Protein AF-A0A428R2K9-F1 (afdb_monomer)

Foldseek 3Di:
DDDDDDDDDDDDPDVCVVCVVVVVVVVVVVVVVVVVVVVVVVVVCCQPPPPDPVSVVVVVVLCVLCVCPPVCNLVCLLVVLLCCLQPPDDDDPDDPVLVPDDDDDDDDAGPVQQDPVRDGPPVCVVSVVSSRCSNSCSNPCNVVVVCVVVCVPNVSDADPPPRDDPPDDDDDDDDDDDDDDDWDDDVPDTDDVQVVCVVVVNAADDVCGDPRDPPCVLPVPVDDLPPPPPDDDHNSVVSVVVVVVVVVVVVVVVVVVCVVVCPVPPPDDPDDDDPD

Solvent-accessible surface area (backbone atoms only — not comparable to full-atom values): 17702 Å² total; per-residue (Å²): 141,83,87,83,86,80,82,82,86,79,78,77,80,58,66,65,71,71,43,47,64,58,53,52,51,51,51,52,51,50,53,53,49,55,55,55,57,52,55,51,53,55,50,50,45,52,71,74,67,55,94,47,70,66,61,52,51,52,51,49,50,54,45,63,63,34,40,73,75,38,90,61,32,57,58,48,54,32,49,46,37,37,49,38,41,66,76,68,49,79,84,76,90,77,56,82,72,54,78,80,51,85,81,88,78,89,82,83,85,37,73,88,38,43,40,97,85,75,41,76,32,77,75,53,52,54,59,57,48,51,37,47,46,35,36,47,50,33,63,72,44,37,68,60,54,53,32,61,76,39,24,89,82,57,60,67,71,74,36,94,87,69,83,46,81,79,85,73,86,82,88,83,89,88,92,79,89,76,94,76,90,84,80,51,65,60,87,94,43,77,47,63,66,50,62,56,37,39,77,64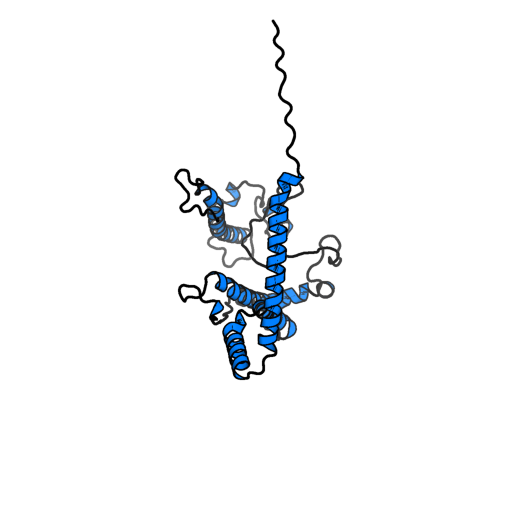,66,75,43,52,86,44,92,62,54,82,74,64,55,61,71,71,65,77,63,50,77,82,64,86,70,87,85,52,88,86,58,77,94,42,42,67,53,52,49,54,51,48,55,58,49,45,65,54,50,51,57,56,50,54,56,64,53,47,61,75,74,57,77,84,42,89,87,57,68,98,71,82,81,84,83,127

Mean predicted aligned error: 19.77 Å

Secondary structure (DSSP, 8-state):
----PPPP--PPPPHHHHHHHHHHHHHHHHHHHHHHHHHHHHHHHHHHHS--HHHHHHHHHHHHHTGGGSTTHHHHHHHHHHHIIIIIS------GGGGGSPPP------GGGB-TTSSB-HHHHHHHHHHHHHHHHHHHHHHHHHHHHTHHHH--S--TTTSS---S---------------EEETTEEEPHHHHHHHTT-S---TT-SSSS-HHHHS-TTS--TT-TTS-S-HHHHHHHHHHHHHHHHHHHHHHHGGGG--S-TT--S------

Sequence (276 aa):
MSSSNMAPNTTRPDVFVMLLPVMVLLTISVAASTAWISDWKEFLWDLFMSPGILKRIMIAMFVLVNWKNMPFAWTFRVFYHISHNIYIRRRPRLGPRALFRPIISTTYTSVFEIDYNLHKSNSTFFTDIDVSRAHLVTYLLRPAMMNLVHNTSSHFILDPKTDSDPVDGWEKKVQATAISKYVFKLGRLTVHPARILDNSGLLPERPGGWTEGGEEQLDDVSIDLSDTVDREWDWRRVEVQRRKGMKIAARFHAVDEAKGLFDGGEDGVLACSELN

Radius of gyration: 31.02 Å; Cα contacts (8 Å, |Δi|>4): 115; chains: 1; bounding box: 57×102×82 Å

pLDDT: mean 70.21, std 14.69, range [33.22, 92.44]

Structure (mmCIF, N/CA/C/O backbone):
data_AF-A0A428R2K9-F1
#
_entry.id   AF-A0A428R2K9-F1
#
loop_
_atom_site.group_PDB
_atom_site.id
_atom_site.type_symbol
_atom_site.label_atom_id
_atom_site.label_alt_id
_atom_site.label_comp_id
_atom_site.label_asym_id
_atom_site.label_entity_id
_atom_site.label_seq_id
_atom_site.pdbx_PDB_ins_code
_atom_site.Cartn_x
_atom_site.Cartn_y
_atom_site.Cartn_z
_atom_site.occupancy
_atom_site.B_iso_or_equiv
_atom_site.auth_seq_id
_atom_site.auth_comp_id
_atom_site.auth_asym_id
_atom_site.auth_atom_id
_atom_site.pdbx_PDB_model_num
ATOM 1 N N . MET A 1 1 ? -1.653 80.177 -8.924 1.00 44.25 1 MET A N 1
ATOM 2 C CA . MET A 1 1 ? -0.834 78.993 -9.279 1.00 44.25 1 MET A CA 1
ATOM 3 C C . MET A 1 1 ? 0.332 79.001 -8.299 1.00 44.25 1 MET A C 1
ATOM 5 O O . MET A 1 1 ? 1.053 79.978 -8.304 1.00 44.25 1 MET A O 1
ATOM 9 N N . SER A 1 2 ? 0.481 78.114 -7.320 1.00 42.16 2 SER A N 1
ATOM 10 C CA . SER A 1 2 ? 0.312 76.661 -7.301 1.00 42.16 2 SER A CA 1
ATOM 11 C C . SER A 1 2 ? -0.124 76.210 -5.896 1.00 42.16 2 SER A C 1
ATOM 13 O O . SER A 1 2 ? 0.401 76.712 -4.905 1.00 42.16 2 SER A O 1
ATOM 15 N N . SER A 1 3 ? -1.096 75.303 -5.815 1.00 42.12 3 SER A N 1
ATOM 16 C CA . SER A 1 3 ? -1.649 74.752 -4.572 1.00 42.12 3 SER A CA 1
ATOM 17 C C . SER A 1 3 ? -0.868 73.489 -4.190 1.00 42.12 3 SER A C 1
ATOM 19 O O . SER A 1 3 ? -0.882 72.521 -4.947 1.00 42.12 3 SER A O 1
ATOM 21 N N . SER A 1 4 ? -0.185 73.467 -3.043 1.00 47.88 4 SER A N 1
ATOM 22 C CA . SER A 1 4 ? 0.507 72.272 -2.536 1.00 47.88 4 SER A CA 1
ATOM 23 C C . SER A 1 4 ? -0.420 71.457 -1.627 1.00 47.88 4 SER A C 1
ATOM 25 O O . SER A 1 4 ? -0.692 71.863 -0.498 1.00 47.88 4 SER A O 1
ATOM 27 N N . ASN A 1 5 ? -0.897 70.309 -2.113 1.00 47.66 5 ASN A N 1
ATOM 28 C CA . ASN A 1 5 ? -1.631 69.323 -1.317 1.00 47.66 5 ASN A CA 1
ATOM 29 C C . ASN A 1 5 ? -0.657 68.547 -0.415 1.00 47.66 5 ASN A C 1
ATOM 31 O O . ASN A 1 5 ? 0.263 67.900 -0.911 1.00 47.66 5 ASN A O 1
ATOM 35 N N . MET A 1 6 ? -0.874 68.593 0.899 1.00 53.53 6 MET A N 1
ATOM 36 C CA . MET A 1 6 ? -0.138 67.807 1.893 1.00 53.53 6 MET A CA 1
ATOM 37 C C . MET A 1 6 ? -0.967 66.559 2.235 1.00 53.53 6 MET A C 1
ATOM 39 O O . MET A 1 6 ? -2.126 66.678 2.627 1.00 53.53 6 MET A O 1
ATOM 43 N N . ALA A 1 7 ? -0.408 65.364 2.031 1.00 53.38 7 ALA A N 1
ATOM 44 C CA . ALA A 1 7 ? -1.083 64.096 2.318 1.00 53.38 7 ALA A CA 1
ATOM 45 C C . ALA A 1 7 ? -1.107 63.795 3.836 1.00 53.38 7 ALA A C 1
ATOM 47 O O . ALA A 1 7 ? -0.148 64.139 4.532 1.00 53.38 7 ALA A O 1
ATOM 48 N N . PRO A 1 8 ? -2.163 63.148 4.369 1.00 54.53 8 PRO A N 1
ATOM 49 C CA . PRO A 1 8 ? -2.265 62.836 5.792 1.00 54.53 8 PRO A CA 1
ATOM 50 C C . PRO A 1 8 ? -1.349 61.667 6.192 1.00 54.53 8 PRO A C 1
ATOM 52 O O . PRO A 1 8 ? -1.289 60.639 5.520 1.00 54.53 8 PRO A O 1
ATOM 55 N N . ASN A 1 9 ? -0.654 61.825 7.320 1.00 52.50 9 ASN A N 1
ATOM 56 C CA . ASN A 1 9 ? 0.220 60.813 7.916 1.00 52.50 9 ASN A CA 1
ATOM 57 C C . ASN A 1 9 ? -0.623 59.658 8.491 1.00 52.50 9 ASN A C 1
ATOM 59 O O . ASN A 1 9 ? -1.285 59.820 9.515 1.00 52.50 9 ASN A O 1
ATOM 63 N N . THR A 1 10 ? -0.599 58.488 7.854 1.00 52.62 10 THR A N 1
ATOM 64 C CA . THR A 1 10 ? -1.236 57.267 8.371 1.00 52.62 10 THR A CA 1
ATOM 65 C C . THR A 1 10 ? -0.318 56.594 9.395 1.00 52.62 10 THR A C 1
ATOM 67 O O . THR A 1 10 ? 0.704 56.007 9.028 1.00 52.62 10 THR A O 1
ATOM 70 N N . THR A 1 11 ? -0.658 56.664 10.682 1.00 63.22 11 THR A N 1
ATOM 71 C CA . THR A 1 11 ? -0.014 55.867 11.735 1.00 63.22 11 THR A CA 1
ATOM 72 C C . THR A 1 11 ? -0.350 54.386 11.534 1.00 63.22 11 THR A C 1
ATOM 74 O O . THR A 1 11 ? -1.515 54.011 11.414 1.00 63.22 11 THR A O 1
ATOM 77 N N . ARG A 1 12 ? 0.675 53.528 11.443 1.00 54.53 12 ARG A N 1
ATOM 78 C CA . ARG A 1 12 ? 0.491 52.073 11.308 1.00 54.53 12 ARG A CA 1
ATOM 79 C C . ARG A 1 12 ? -0.206 51.527 12.567 1.00 54.53 12 ARG A C 1
ATOM 81 O O . ARG A 1 12 ? 0.193 51.931 13.660 1.00 54.53 12 ARG A O 1
ATOM 88 N N . PRO A 1 13 ? -1.207 50.636 12.447 1.00 58.78 13 PRO A N 1
ATOM 89 C CA . PRO A 1 13 ? -1.851 50.035 13.610 1.00 58.78 13 PRO A CA 1
ATOM 90 C C . PRO A 1 13 ? -0.832 49.223 14.421 1.00 58.78 13 PRO A C 1
ATOM 92 O O 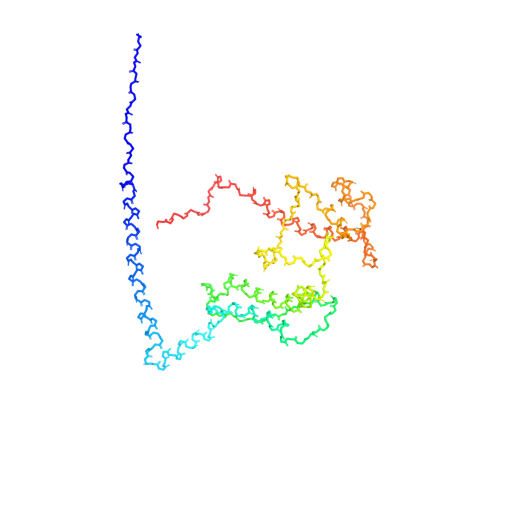. PRO A 1 13 ? 0.010 48.527 13.850 1.00 58.78 13 PRO A O 1
ATOM 95 N N . ASP A 1 14 ? -0.893 49.351 15.747 1.00 69.50 14 ASP A N 1
ATOM 96 C CA . ASP A 1 14 ? 0.005 48.672 16.680 1.00 69.50 14 ASP A CA 1
ATOM 97 C C . ASP A 1 14 ? -0.145 47.150 16.536 1.00 69.50 14 ASP A C 1
ATOM 99 O O . ASP A 1 14 ? -1.231 46.588 16.711 1.00 69.50 14 ASP A O 1
ATOM 103 N N . VAL A 1 15 ? 0.960 46.486 16.197 1.00 66.50 15 VAL A N 1
ATOM 104 C CA . VAL A 1 15 ? 1.036 45.038 15.965 1.00 66.50 15 VAL A CA 1
ATOM 105 C C . VAL A 1 15 ? 0.503 44.263 17.177 1.00 66.50 15 VAL A C 1
ATOM 107 O O . VAL A 1 15 ? -0.110 43.211 17.004 1.00 66.50 15 VAL A O 1
ATOM 110 N N . PHE A 1 16 ? 0.641 44.804 18.393 1.00 64.19 16 PHE A N 1
ATOM 111 C CA . PHE A 1 16 ? 0.085 44.195 19.604 1.00 64.19 16 PHE A CA 1
ATOM 112 C C . PHE A 1 16 ? -1.445 44.154 19.616 1.00 64.19 16 PHE A C 1
ATOM 114 O O . PHE A 1 16 ? -2.023 43.139 20.005 1.00 64.19 16 PHE A O 1
ATOM 121 N N . VAL A 1 17 ? -2.112 45.215 19.155 1.00 68.69 17 VAL A N 1
ATOM 122 C CA . VAL A 1 17 ? -3.583 45.275 19.094 1.00 68.69 17 VAL A CA 1
ATOM 123 C C . VAL A 1 17 ? -4.112 44.303 18.041 1.00 68.69 17 VAL A C 1
ATOM 125 O O . VAL A 1 17 ? -5.151 43.677 18.238 1.00 68.69 17 VAL A O 1
ATOM 128 N N . MET A 1 18 ? -3.360 44.113 16.955 1.00 62.44 18 MET A N 1
ATOM 129 C CA . MET A 1 18 ? -3.709 43.173 15.891 1.00 62.44 18 MET A CA 1
ATOM 130 C C . MET A 1 18 ? -3.520 41.702 16.309 1.00 62.44 18 MET A C 1
ATOM 132 O O . MET A 1 18 ? -4.272 40.837 15.866 1.00 62.44 18 MET A O 1
ATOM 136 N N . LEU A 1 19 ? -2.548 41.411 17.183 1.00 67.94 19 LEU A N 1
ATOM 137 C CA . LEU A 1 19 ? -2.248 40.055 17.667 1.00 67.94 19 LEU A CA 1
ATOM 138 C C . LEU A 1 19 ? -3.056 39.637 18.907 1.00 67.94 19 LEU A C 1
ATOM 140 O O . LEU A 1 19 ? -3.148 38.443 19.197 1.00 67.94 19 LEU A O 1
ATOM 144 N N . LEU A 1 20 ? -3.666 40.583 19.626 1.00 72.88 20 LEU A N 1
ATOM 145 C CA . LEU A 1 20 ? -4.422 40.315 20.854 1.00 72.88 20 LEU A CA 1
ATOM 146 C C . LEU A 1 20 ? -5.540 39.258 20.686 1.00 72.88 20 LEU A C 1
ATOM 148 O O . LEU A 1 20 ? -5.598 38.348 21.515 1.00 72.88 20 LEU A O 1
ATOM 152 N N . PRO A 1 21 ? -6.379 39.276 19.627 1.00 71.62 21 PRO A N 1
ATOM 153 C CA . PRO A 1 21 ? -7.426 38.265 19.443 1.00 71.62 21 PRO A CA 1
ATOM 154 C C . PRO A 1 21 ? -6.852 36.863 19.205 1.00 71.62 21 PRO A C 1
ATOM 156 O O . PRO A 1 21 ? -7.379 35.873 19.708 1.00 71.62 21 PRO A O 1
ATOM 159 N N . VAL A 1 22 ? -5.730 36.779 18.481 1.00 73.81 22 VAL A N 1
ATOM 160 C CA . VAL A 1 22 ? -5.040 35.517 18.175 1.00 73.81 22 VAL A CA 1
ATOM 161 C C . VAL A 1 22 ? -4.453 34.907 19.446 1.00 73.81 22 VAL A C 1
ATOM 163 O O . VAL A 1 22 ? -4.602 33.712 19.685 1.00 73.81 22 VAL A O 1
ATOM 166 N N . MET A 1 23 ? -3.843 35.733 20.298 1.00 77.50 23 MET A N 1
ATOM 167 C CA . MET A 1 23 ? -3.284 35.296 21.580 1.00 77.50 23 MET A CA 1
ATOM 168 C C . MET A 1 23 ? -4.371 34.827 22.557 1.00 77.50 23 MET A C 1
ATOM 170 O O . MET A 1 23 ? -4.169 33.840 23.264 1.00 77.50 23 MET A O 1
ATOM 174 N N . VAL A 1 24 ? -5.535 35.485 22.575 1.00 80.75 24 VAL A N 1
ATOM 175 C CA . VAL A 1 24 ? -6.693 35.069 23.390 1.00 80.75 24 VAL A CA 1
ATOM 176 C C . VAL A 1 24 ? -7.261 33.729 22.909 1.00 80.75 24 VAL A C 1
ATOM 178 O O . VAL A 1 24 ? -7.539 32.849 23.719 1.00 80.75 24 VAL A O 1
ATOM 181 N N . LEU A 1 25 ? -7.371 33.515 21.596 1.00 72.00 25 LEU A N 1
ATOM 182 C CA . LEU A 1 25 ? -7.826 32.232 21.046 1.00 72.00 25 LEU A CA 1
ATOM 183 C C . LEU A 1 25 ? -6.840 31.088 21.326 1.00 72.00 25 LEU A C 1
ATOM 185 O O . LEU A 1 25 ? -7.258 29.967 21.630 1.00 72.00 25 LEU A O 1
ATOM 189 N N . LEU A 1 26 ? -5.535 31.368 21.277 1.00 73.38 26 LEU A N 1
ATOM 190 C CA . LEU A 1 26 ? -4.483 30.401 21.597 1.00 73.38 26 LEU A CA 1
ATOM 191 C C . LEU A 1 26 ? -4.514 29.985 23.071 1.00 73.38 26 LEU A C 1
ATOM 193 O O . LEU A 1 26 ? -4.421 28.796 23.368 1.00 73.38 26 LEU A O 1
ATOM 197 N N . THR A 1 27 ? -4.693 30.930 23.997 1.00 75.31 27 THR A N 1
ATOM 198 C CA . THR A 1 27 ? -4.761 30.614 25.432 1.00 75.31 27 THR A CA 1
ATOM 199 C C . THR A 1 27 ? -6.018 29.828 25.790 1.00 75.31 27 THR A C 1
ATOM 201 O O . THR A 1 27 ? -5.917 28.845 26.525 1.00 75.31 27 THR A O 1
ATOM 204 N N . ILE A 1 28 ? -7.175 30.177 25.215 1.00 78.56 28 ILE A N 1
ATOM 205 C CA . ILE A 1 28 ? -8.422 29.414 25.387 1.00 78.56 28 ILE A CA 1
ATOM 206 C C . ILE A 1 28 ? -8.265 27.990 24.834 1.00 78.56 28 ILE A C 1
ATOM 208 O O . ILE A 1 28 ? -8.627 27.027 25.509 1.00 78.56 28 ILE A O 1
ATOM 212 N N . SER A 1 29 ? -7.664 27.836 23.649 1.00 64.69 29 SER A N 1
ATOM 213 C CA . SER A 1 29 ? -7.442 26.521 23.026 1.00 64.69 29 SER A CA 1
ATOM 214 C C . SER A 1 29 ? -6.493 25.640 23.840 1.00 64.69 29 SER A C 1
ATOM 216 O O . SER A 1 29 ? -6.745 24.445 24.008 1.00 64.69 29 SER A O 1
ATOM 218 N N . VAL A 1 30 ? -5.417 26.213 24.388 1.00 74.81 30 VAL A N 1
ATOM 219 C CA . VAL A 1 30 ? -4.475 25.488 25.254 1.00 74.81 30 VAL A CA 1
ATOM 220 C C . VAL A 1 30 ? -5.148 25.083 26.566 1.00 74.81 30 VAL A C 1
ATOM 222 O O . VAL A 1 30 ? -5.044 23.922 26.959 1.00 74.81 30 VAL A O 1
ATOM 225 N N . ALA A 1 31 ? -5.899 25.983 27.207 1.00 71.56 31 ALA A N 1
ATOM 226 C CA . ALA A 1 31 ? -6.622 25.680 28.441 1.00 71.56 31 ALA A CA 1
ATOM 227 C C . ALA A 1 31 ? -7.667 24.565 28.239 1.00 71.56 31 ALA A C 1
ATOM 229 O O . ALA A 1 31 ? -7.679 23.587 28.991 1.00 71.56 31 ALA A O 1
ATOM 230 N N . ALA A 1 32 ? -8.471 24.649 27.172 1.00 67.69 32 ALA A N 1
ATOM 231 C CA . ALA A 1 32 ? -9.446 23.620 26.808 1.00 67.69 32 ALA A CA 1
ATOM 232 C C . ALA A 1 32 ? -8.778 22.264 26.520 1.00 67.69 32 ALA A C 1
ATOM 234 O O . ALA A 1 32 ? -9.253 21.224 26.975 1.00 67.69 32 ALA A O 1
ATOM 235 N N . SER A 1 33 ? -7.626 22.274 25.841 1.00 63.62 33 SER A N 1
ATOM 236 C CA . SER A 1 33 ? -6.854 21.058 25.560 1.00 63.62 33 SER A CA 1
ATOM 237 C C . SER A 1 33 ? -6.300 20.419 26.837 1.00 63.62 33 SER A C 1
ATOM 239 O O . SER A 1 33 ? -6.327 19.199 26.977 1.00 63.62 33 SER A O 1
ATOM 241 N N . THR A 1 34 ? -5.823 21.216 27.798 1.00 67.88 34 THR A N 1
ATOM 242 C CA . THR A 1 34 ? -5.301 20.685 29.069 1.00 67.88 34 THR A CA 1
ATOM 243 C C . THR A 1 34 ? -6.384 20.072 29.956 1.00 67.88 34 THR A C 1
ATOM 245 O O . THR A 1 34 ? -6.126 19.043 30.580 1.00 67.88 34 THR A O 1
ATOM 248 N N . ALA A 1 35 ? -7.595 20.640 29.960 1.00 61.72 35 ALA A N 1
ATOM 249 C CA . ALA A 1 35 ? -8.744 20.060 30.652 1.00 61.72 35 ALA A CA 1
ATOM 250 C C . ALA A 1 35 ? -9.162 18.724 30.008 1.00 61.72 35 ALA A C 1
ATOM 252 O O . ALA A 1 35 ? -9.262 17.709 30.692 1.00 61.72 35 ALA A O 1
ATOM 253 N N . TRP A 1 36 ? -9.258 18.688 28.675 1.00 63.00 36 TRP A N 1
ATOM 254 C CA . TRP A 1 36 ? -9.604 17.484 27.911 1.00 63.00 36 TRP A CA 1
ATOM 255 C C . TRP A 1 36 ? -8.604 16.326 28.102 1.00 63.00 36 TRP A C 1
ATOM 257 O O . TRP A 1 36 ? -8.985 15.159 28.188 1.00 63.00 36 TRP A O 1
ATOM 267 N N . ILE A 1 37 ? -7.305 16.633 28.199 1.00 61.47 37 ILE A N 1
ATOM 268 C CA . ILE A 1 37 ? -6.245 15.631 28.409 1.00 61.47 37 ILE A CA 1
ATOM 269 C C . ILE A 1 37 ? -6.304 15.010 29.818 1.00 61.47 37 ILE A C 1
ATOM 271 O O . ILE A 1 37 ? -5.875 13.866 29.991 1.00 61.47 37 ILE A O 1
ATOM 275 N N . SER A 1 38 ? -6.814 15.733 30.820 1.00 63.09 38 SER A N 1
ATOM 276 C CA . SER A 1 38 ? -6.969 15.217 32.187 1.00 63.09 38 SER A CA 1
ATOM 277 C C . SER A 1 38 ? -8.061 14.148 32.255 1.00 63.09 38 SER A C 1
ATOM 279 O O . SER A 1 38 ? -7.813 13.046 32.748 1.00 63.09 38 SER A O 1
ATOM 281 N N . ASP A 1 39 ? -9.216 14.422 31.647 1.00 68.88 39 ASP A N 1
ATOM 282 C CA . ASP A 1 39 ? -10.372 13.516 31.645 1.00 68.88 39 ASP A CA 1
ATOM 283 C C . ASP A 1 39 ? -10.077 12.194 30.925 1.00 68.88 39 ASP A C 1
ATOM 285 O O . ASP A 1 39 ? -10.535 11.122 31.323 1.00 68.88 39 ASP A O 1
ATOM 289 N N . TRP A 1 40 ? -9.240 12.232 29.886 1.00 68.50 40 TRP A N 1
ATOM 290 C CA . TRP A 1 40 ? -8.858 11.029 29.147 1.00 68.50 40 TRP A CA 1
ATOM 291 C C . TRP A 1 40 ? -7.980 10.083 29.968 1.00 68.50 40 TRP A C 1
ATOM 293 O O . TRP A 1 40 ? -8.046 8.871 29.773 1.00 68.50 40 TRP A O 1
ATOM 303 N N . LYS A 1 41 ? -7.170 10.596 30.900 1.00 71.56 41 LYS A N 1
ATOM 304 C CA . LYS A 1 41 ? -6.320 9.752 31.755 1.00 71.56 41 LYS A CA 1
ATOM 305 C C . LYS A 1 41 ? -7.143 8.991 32.784 1.00 71.56 41 LYS A C 1
ATOM 307 O O . LYS A 1 41 ? -6.921 7.793 32.946 1.00 71.56 41 LYS A O 1
ATOM 312 N N . GLU A 1 42 ? -8.096 9.659 33.430 1.00 72.12 42 GLU A N 1
ATOM 313 C CA . GLU A 1 42 ? -9.006 9.017 34.384 1.00 72.12 42 GLU A CA 1
ATOM 314 C C . GLU A 1 42 ? -9.927 8.019 33.680 1.00 72.12 42 GLU A C 1
ATOM 316 O O . GLU A 1 42 ? -10.044 6.876 34.119 1.00 72.12 42 GLU A O 1
ATOM 321 N N . PHE A 1 43 ? -10.463 8.377 32.508 1.00 66.50 43 PHE A N 1
ATOM 322 C CA . PHE A 1 43 ? -11.242 7.458 31.680 1.00 66.50 43 PHE A CA 1
ATOM 323 C C . PHE A 1 43 ? -10.449 6.206 31.277 1.00 66.50 43 PHE A C 1
ATOM 325 O O . PHE A 1 43 ? -10.967 5.093 31.372 1.00 66.50 43 PHE A O 1
ATOM 332 N N . LEU A 1 44 ? -9.190 6.353 30.844 1.00 69.19 44 LEU A N 1
ATOM 333 C CA . LEU A 1 44 ? -8.331 5.214 30.503 1.00 69.19 44 LEU A CA 1
ATOM 334 C C . LEU A 1 44 ? -7.997 4.372 31.741 1.00 69.19 44 LEU A C 1
ATOM 336 O O . LEU A 1 44 ? -8.035 3.142 31.666 1.00 69.19 44 LEU A O 1
ATOM 340 N N . TRP A 1 45 ? -7.717 5.006 32.882 1.00 72.31 45 TRP A N 1
ATOM 341 C CA . TRP A 1 45 ? -7.476 4.300 34.139 1.00 72.31 45 TRP A CA 1
ATOM 342 C C . TRP A 1 45 ? -8.697 3.474 34.549 1.00 72.31 45 TRP A C 1
ATOM 344 O O . TRP A 1 45 ? -8.572 2.280 34.809 1.00 72.31 45 TRP A O 1
ATOM 354 N N . ASP A 1 46 ? -9.898 4.039 34.469 1.00 73.12 46 ASP A N 1
ATOM 355 C CA . ASP A 1 46 ? -11.133 3.312 34.743 1.00 73.12 46 ASP A CA 1
ATOM 356 C C . ASP A 1 46 ? -11.444 2.251 33.689 1.00 73.12 46 ASP A C 1
ATOM 358 O O . ASP A 1 46 ? -11.997 1.196 34.012 1.00 73.12 46 ASP A O 1
ATOM 362 N N . LEU A 1 47 ? -11.110 2.477 32.418 1.00 68.94 47 LEU A N 1
ATOM 363 C CA . LEU A 1 47 ? -11.306 1.502 31.347 1.00 68.94 47 LEU A CA 1
ATOM 364 C C . LEU A 1 47 ? -10.451 0.244 31.560 1.00 68.94 47 LEU A C 1
ATOM 366 O O . LEU A 1 47 ? -10.967 -0.863 31.389 1.00 68.94 47 LEU A O 1
ATOM 370 N N . PHE A 1 48 ? -9.188 0.404 31.971 1.00 68.19 48 PHE A N 1
ATOM 371 C CA . PHE A 1 48 ? -8.227 -0.697 32.108 1.00 68.19 48 PHE A CA 1
ATOM 372 C C . PHE A 1 48 ? -8.113 -1.277 33.533 1.00 68.19 48 PHE A C 1
ATOM 374 O O . PHE A 1 48 ? -7.899 -2.487 33.678 1.00 68.19 48 PHE A O 1
ATOM 381 N N . MET A 1 49 ? -8.283 -0.463 34.582 1.00 71.94 49 MET A N 1
ATOM 382 C CA . MET A 1 49 ? -8.010 -0.838 35.981 1.00 71.94 49 MET A CA 1
ATOM 383 C C . MET A 1 49 ? -9.257 -1.049 36.851 1.00 71.94 49 MET A C 1
ATOM 385 O O . MET A 1 49 ? -9.124 -1.603 37.941 1.00 71.94 49 MET A O 1
ATOM 389 N N . SER A 1 50 ? -10.474 -0.725 36.385 1.00 67.75 50 SER A N 1
ATOM 390 C CA . SER A 1 50 ? -11.681 -1.011 37.180 1.00 67.75 50 SER A CA 1
ATOM 391 C C . SER A 1 50 ? -11.881 -2.521 37.427 1.00 67.75 50 SER A C 1
ATOM 393 O O . SER A 1 50 ? -11.738 -3.341 36.501 1.00 67.75 50 SER A O 1
ATOM 395 N N . PRO A 1 51 ? -12.281 -2.917 38.649 1.00 67.62 51 PRO A N 1
ATOM 396 C CA . PRO A 1 51 ? -12.660 -4.285 38.971 1.00 67.62 51 PRO A CA 1
ATOM 397 C C . PRO A 1 51 ? -14.069 -4.589 38.433 1.00 67.62 51 PRO A C 1
ATOM 399 O O . PRO A 1 51 ? -15.079 -4.272 39.049 1.00 67.62 51 PRO A O 1
ATOM 402 N N . GLY A 1 52 ? -14.144 -5.217 37.256 1.00 80.69 52 GLY A N 1
ATOM 403 C CA . GLY A 1 52 ? -15.409 -5.674 36.675 1.00 80.69 52 GLY A CA 1
ATOM 404 C C . GLY A 1 52 ? -15.206 -6.651 35.517 1.00 80.69 52 GLY A C 1
ATOM 405 O O . GLY A 1 52 ? -14.796 -6.254 34.426 1.00 80.69 52 GLY A O 1
ATOM 406 N N . ILE A 1 53 ? -15.519 -7.933 35.737 1.00 79.50 53 ILE A N 1
ATOM 407 C CA . ILE A 1 53 ? -15.397 -8.997 34.721 1.00 79.50 53 ILE A CA 1
ATOM 408 C C . ILE A 1 53 ? -16.275 -8.710 33.496 1.00 79.50 53 ILE A C 1
ATOM 410 O O . ILE A 1 53 ? -15.813 -8.854 32.367 1.00 79.50 53 ILE A O 1
ATOM 414 N N . LEU A 1 54 ? -17.503 -8.222 33.703 1.00 82.38 54 LEU A N 1
ATOM 415 C CA . LEU A 1 54 ? -18.445 -7.947 32.615 1.00 82.38 54 LEU A CA 1
ATOM 416 C C . LEU A 1 54 ? -17.932 -6.845 31.678 1.00 82.38 54 LEU A C 1
ATOM 418 O O . LEU A 1 54 ? -17.968 -7.004 30.463 1.00 82.38 54 LEU A O 1
ATOM 422 N N . LYS A 1 55 ? -17.379 -5.759 32.234 1.00 81.19 55 LYS A N 1
ATOM 423 C CA . LYS A 1 55 ? -16.781 -4.663 31.456 1.00 81.19 55 LYS A CA 1
ATOM 424 C C . LYS A 1 55 ? -15.627 -5.170 30.585 1.00 81.19 55 LYS A C 1
ATOM 426 O O . LYS A 1 55 ? -15.562 -4.841 29.406 1.00 81.19 55 LYS A O 1
ATOM 431 N N . ARG A 1 56 ? -14.759 -6.027 31.137 1.00 82.88 56 ARG A N 1
ATOM 432 C CA . ARG A 1 56 ? -13.644 -6.646 30.397 1.00 82.88 56 ARG A CA 1
ATOM 433 C C . ARG A 1 56 ? -14.137 -7.561 29.279 1.00 82.88 56 ARG A C 1
ATOM 435 O O . ARG A 1 56 ? -13.595 -7.490 28.183 1.00 82.88 56 ARG A O 1
ATOM 442 N N . ILE A 1 57 ? -15.176 -8.361 29.529 1.00 86.12 57 ILE A N 1
ATOM 443 C CA . ILE A 1 57 ? -15.806 -9.209 28.503 1.00 86.12 57 ILE A CA 1
ATOM 444 C C . ILE A 1 57 ? -16.389 -8.347 27.379 1.00 86.12 57 ILE A C 1
ATOM 446 O O . ILE A 1 57 ? -16.129 -8.624 26.213 1.00 86.12 57 ILE A O 1
ATOM 450 N N . MET A 1 58 ? -17.118 -7.279 27.708 1.00 84.81 58 MET A N 1
ATOM 451 C CA . MET A 1 58 ? -17.721 -6.385 26.712 1.00 84.81 58 MET A CA 1
ATOM 452 C C . MET A 1 58 ? -16.668 -5.660 25.868 1.00 84.81 58 MET A C 1
ATOM 454 O O . MET A 1 58 ? -16.787 -5.620 24.645 1.00 84.81 58 MET A O 1
ATOM 458 N N . ILE A 1 59 ? -15.609 -5.142 26.498 1.00 86.44 59 ILE A N 1
ATOM 459 C CA . ILE A 1 59 ? -14.484 -4.518 25.788 1.00 86.44 59 ILE A CA 1
ATOM 460 C C . ILE A 1 59 ? -13.781 -5.551 24.905 1.00 86.44 59 ILE A C 1
ATOM 462 O O . ILE A 1 59 ? -13.532 -5.278 23.736 1.00 86.44 59 ILE A O 1
ATOM 466 N N . ALA A 1 60 ? -13.498 -6.747 25.426 1.00 85.88 60 ALA A N 1
ATOM 467 C CA . ALA A 1 60 ? -12.865 -7.810 24.653 1.00 85.88 60 ALA A CA 1
ATOM 468 C C . ALA A 1 60 ? -13.722 -8.214 23.447 1.00 85.88 60 ALA A C 1
ATOM 470 O O . ALA A 1 60 ? -13.202 -8.323 22.342 1.00 85.88 60 ALA A O 1
ATOM 471 N N . MET A 1 61 ? -15.036 -8.367 23.620 1.00 87.69 61 MET A N 1
ATOM 472 C CA . MET A 1 61 ? -15.956 -8.679 22.527 1.00 87.69 61 MET A CA 1
ATOM 473 C C . MET A 1 61 ? -15.977 -7.567 21.475 1.00 87.69 61 MET A C 1
ATOM 475 O O . MET A 1 61 ? -15.840 -7.847 20.288 1.00 87.69 61 MET A O 1
ATOM 479 N N . PHE A 1 62 ? -16.080 -6.306 21.899 1.00 86.62 62 PHE A N 1
ATOM 480 C CA . PHE A 1 62 ? -16.018 -5.151 21.005 1.00 86.62 62 PHE A CA 1
ATOM 481 C C . PHE A 1 62 ? -14.704 -5.106 20.214 1.00 86.62 62 PHE A C 1
ATOM 483 O O . PHE A 1 62 ? -14.720 -4.862 19.004 1.00 86.62 62 PHE A O 1
ATOM 490 N N . VAL A 1 63 ? -13.583 -5.401 20.882 1.00 87.94 63 VAL A N 1
ATOM 491 C CA . VAL A 1 63 ? -12.257 -5.471 20.263 1.00 87.94 63 VAL A CA 1
ATOM 492 C C . VAL A 1 63 ? -12.162 -6.613 19.265 1.00 87.94 63 VAL A C 1
ATOM 494 O O . VAL A 1 63 ? -11.645 -6.407 18.175 1.00 87.94 63 VAL A O 1
ATOM 497 N N . LEU A 1 64 ? -12.674 -7.795 19.599 1.00 86.94 64 LEU A N 1
ATOM 498 C CA . LEU A 1 64 ? -12.631 -8.962 18.720 1.00 86.94 64 LEU A CA 1
ATOM 499 C C . LEU A 1 64 ? -13.510 -8.770 17.477 1.00 86.94 64 LEU A C 1
ATOM 501 O O . LEU A 1 64 ? -13.066 -9.064 16.370 1.00 86.94 64 LEU A O 1
ATOM 505 N N . VAL A 1 65 ? -14.716 -8.218 17.638 1.00 87.56 65 VAL A N 1
ATOM 506 C CA . VAL A 1 65 ? -15.642 -7.936 16.526 1.00 87.56 65 VAL A CA 1
ATOM 507 C C . VAL A 1 65 ? -15.083 -6.864 15.583 1.00 87.56 65 VAL A C 1
ATOM 509 O O . VAL A 1 65 ? -15.247 -6.963 14.368 1.00 87.56 65 VAL A O 1
ATOM 512 N N . ASN A 1 66 ? -14.393 -5.856 16.124 1.00 89.00 66 ASN A N 1
ATOM 513 C CA . ASN A 1 66 ? -13.823 -4.750 15.348 1.00 89.00 66 ASN A CA 1
ATOM 514 C C . ASN A 1 66 ? -12.304 -4.845 15.182 1.00 89.00 66 ASN A C 1
ATOM 516 O O . ASN A 1 66 ? -11.659 -3.848 14.854 1.00 89.00 66 ASN A O 1
ATOM 520 N N . TRP A 1 67 ? -11.720 -6.033 15.363 1.00 89.00 67 TRP A N 1
ATOM 521 C CA . TRP A 1 67 ? -10.267 -6.212 15.348 1.00 89.00 67 TRP A CA 1
ATOM 522 C C . TRP A 1 67 ? -9.638 -5.679 14.060 1.00 89.00 67 TRP A C 1
ATOM 524 O O . TRP A 1 67 ? -8.564 -5.089 14.090 1.00 89.00 67 TRP A O 1
ATOM 534 N N . LYS A 1 68 ? -10.340 -5.812 12.927 1.00 90.06 68 LYS A N 1
ATOM 535 C CA . LYS A 1 68 ? -9.917 -5.322 11.606 1.00 90.06 68 LYS A CA 1
ATOM 536 C C . LYS A 1 68 ? -9.588 -3.820 11.568 1.00 90.06 68 LYS A C 1
ATOM 538 O O . LYS A 1 68 ? -8.718 -3.421 10.784 1.00 90.06 68 LYS A O 1
ATOM 543 N N . ASN A 1 69 ? -10.247 -3.039 12.425 1.00 88.75 69 ASN A N 1
ATOM 544 C CA . ASN A 1 69 ? -10.190 -1.578 12.468 1.00 88.75 69 ASN A CA 1
ATOM 545 C C . ASN A 1 69 ? -9.456 -1.048 13.702 1.00 88.75 69 ASN A C 1
ATOM 547 O O . ASN A 1 69 ? -9.358 0.165 13.883 1.00 88.75 69 ASN A O 1
ATOM 551 N N . MET A 1 70 ? -8.921 -1.936 14.542 1.00 90.19 70 MET A N 1
ATOM 552 C CA . MET A 1 70 ? -8.099 -1.517 15.666 1.00 90.19 70 MET A CA 1
ATOM 553 C C . MET A 1 70 ? -6.813 -0.831 15.195 1.00 90.19 70 MET A C 1
ATOM 555 O O . MET A 1 70 ? -6.326 -1.114 14.092 1.00 90.19 70 MET A O 1
ATOM 559 N N . PRO A 1 71 ? -6.227 0.057 16.020 1.00 86.38 71 PRO A N 1
ATOM 560 C CA . PRO A 1 71 ? -4.931 0.648 15.722 1.00 86.38 71 PRO A CA 1
ATOM 561 C C . PRO A 1 71 ? -3.919 -0.429 15.322 1.00 86.38 71 PRO A C 1
ATOM 563 O O . PRO A 1 71 ? -3.842 -1.489 15.940 1.00 86.38 71 PRO A O 1
ATOM 566 N N . PHE A 1 72 ? -3.165 -0.166 14.255 1.00 88.56 72 PHE A N 1
ATOM 567 C CA . PHE A 1 72 ? -2.187 -1.085 13.659 1.00 88.56 72 PHE A CA 1
ATOM 568 C C . PHE A 1 72 ? -2.738 -2.381 13.044 1.00 88.56 72 PHE A C 1
ATOM 570 O O . PHE A 1 72 ? -1.960 -3.111 12.433 1.00 88.56 72 PHE A O 1
ATOM 577 N N . ALA A 1 73 ? -4.040 -2.674 13.106 1.00 88.94 73 ALA A N 1
ATOM 578 C CA . ALA A 1 73 ? -4.587 -3.900 12.523 1.00 88.94 73 ALA A CA 1
ATOM 579 C C . ALA A 1 73 ? -4.403 -3.959 11.000 1.00 88.94 73 ALA A C 1
ATOM 581 O O . ALA A 1 73 ? -4.027 -4.996 10.454 1.00 88.94 73 ALA A O 1
ATOM 582 N N . TRP A 1 74 ? -4.618 -2.842 10.298 1.00 92.06 74 TRP A N 1
ATOM 583 C CA . TRP A 1 74 ? -4.303 -2.727 8.869 1.00 92.06 74 TRP A CA 1
ATOM 584 C C . TRP A 1 74 ? -2.814 -2.980 8.600 1.00 92.06 74 TRP A C 1
ATOM 586 O O . TRP A 1 74 ? -2.471 -3.827 7.775 1.00 92.06 74 TRP A O 1
ATOM 596 N N . THR A 1 75 ? -1.941 -2.314 9.361 1.00 91.62 75 THR A N 1
ATOM 597 C CA . THR A 1 75 ? -0.484 -2.451 9.274 1.00 91.62 75 THR A CA 1
ATOM 598 C C . THR A 1 75 ? -0.081 -3.915 9.425 1.00 91.62 75 THR A C 1
ATOM 600 O O . THR A 1 75 ? 0.576 -4.477 8.552 1.00 91.62 75 THR A O 1
ATOM 603 N N . PHE A 1 76 ? -0.558 -4.575 10.482 1.00 92.31 76 PHE A N 1
ATOM 604 C CA . PHE A 1 76 ? -0.306 -5.988 10.726 1.00 92.31 76 PHE A CA 1
ATOM 605 C C . PHE A 1 76 ? -0.773 -6.863 9.562 1.00 92.31 76 PHE A C 1
ATOM 607 O O . PHE A 1 76 ? -0.004 -7.701 9.112 1.00 92.31 76 PHE A O 1
ATOM 614 N N . ARG A 1 77 ? -1.984 -6.660 9.024 1.00 91.88 77 ARG A N 1
ATOM 615 C CA . ARG A 1 77 ? -2.495 -7.448 7.886 1.00 91.88 77 ARG A CA 1
ATOM 616 C C . ARG A 1 77 ? -1.603 -7.329 6.648 1.00 91.88 77 ARG A C 1
ATOM 618 O O . ARG A 1 77 ? -1.288 -8.341 6.025 1.00 91.88 77 ARG A O 1
ATOM 625 N N . VAL A 1 78 ? -1.162 -6.117 6.312 1.00 89.19 78 VAL A N 1
ATOM 626 C CA . VAL A 1 78 ? -0.260 -5.872 5.175 1.00 89.19 78 VAL A CA 1
ATOM 627 C C . VAL A 1 78 ? 1.095 -6.549 5.403 1.00 89.19 78 VAL A C 1
ATOM 629 O O . VAL A 1 78 ? 1.530 -7.366 4.587 1.00 89.19 78 VAL A O 1
ATOM 632 N N . PHE A 1 79 ? 1.748 -6.264 6.532 1.00 88.75 79 PHE A N 1
ATOM 633 C CA . PHE A 1 79 ? 3.076 -6.803 6.833 1.00 88.75 79 PHE A CA 1
ATOM 634 C C . PHE A 1 79 ? 3.067 -8.308 7.090 1.00 88.75 79 PHE A C 1
ATOM 636 O O . PHE A 1 79 ? 4.046 -8.977 6.771 1.00 88.75 79 PHE A O 1
ATOM 643 N N . TYR A 1 80 ? 1.966 -8.863 7.595 1.00 88.94 80 TYR A N 1
ATOM 644 C CA . TYR A 1 80 ? 1.784 -10.300 7.745 1.00 88.94 80 TYR A CA 1
ATOM 645 C C . TYR A 1 80 ? 1.946 -11.005 6.400 1.00 88.94 80 TYR A C 1
ATOM 647 O O . TYR A 1 80 ? 2.774 -11.904 6.297 1.00 88.94 80 TYR A O 1
ATOM 655 N N . HIS A 1 81 ? 1.235 -10.577 5.350 1.00 87.25 81 HIS A N 1
ATOM 656 C CA . HIS A 1 81 ? 1.355 -11.213 4.035 1.00 87.25 81 HIS A CA 1
ATOM 657 C C . HIS A 1 81 ? 2.747 -11.037 3.426 1.00 87.25 81 HIS A C 1
ATOM 659 O O . HIS A 1 81 ? 3.280 -11.989 2.853 1.00 87.25 81 HIS A O 1
ATOM 665 N N . ILE A 1 82 ? 3.355 -9.858 3.592 1.00 82.81 82 ILE A N 1
ATOM 666 C CA . ILE A 1 82 ? 4.716 -9.583 3.119 1.00 82.81 82 ILE A CA 1
ATOM 667 C C . ILE A 1 82 ? 5.710 -10.534 3.795 1.00 82.81 82 ILE A C 1
ATOM 669 O O . ILE A 1 82 ? 6.380 -11.318 3.122 1.00 82.81 82 ILE A O 1
ATOM 673 N N . SER A 1 83 ? 5.764 -10.517 5.125 1.00 83.50 83 SER A N 1
ATOM 674 C CA . SER A 1 83 ? 6.701 -11.314 5.917 1.00 83.50 83 SER A CA 1
ATOM 675 C C . SER A 1 83 ? 6.435 -12.810 5.788 1.00 83.50 83 SER A C 1
ATOM 677 O O . SER A 1 83 ? 7.373 -13.593 5.660 1.00 83.50 83 SER A O 1
ATOM 679 N N . HIS A 1 84 ? 5.171 -13.232 5.761 1.00 84.44 84 HIS A N 1
ATOM 680 C CA . HIS A 1 84 ? 4.809 -14.633 5.580 1.00 84.44 84 HIS A CA 1
ATOM 681 C C . HIS A 1 84 ? 5.284 -15.155 4.223 1.00 84.44 84 HIS A C 1
ATOM 683 O O . HIS A 1 84 ? 5.945 -16.192 4.159 1.00 84.44 84 HIS A O 1
ATOM 689 N N . ASN A 1 85 ? 5.006 -14.426 3.137 1.00 83.12 85 ASN A N 1
ATOM 690 C CA . ASN A 1 85 ? 5.459 -14.827 1.810 1.00 83.12 85 ASN A CA 1
ATOM 691 C C . ASN A 1 85 ? 6.984 -14.805 1.706 1.00 83.12 85 ASN A C 1
ATOM 693 O O . ASN A 1 85 ? 7.554 -15.722 1.120 1.00 83.12 85 ASN A O 1
ATOM 6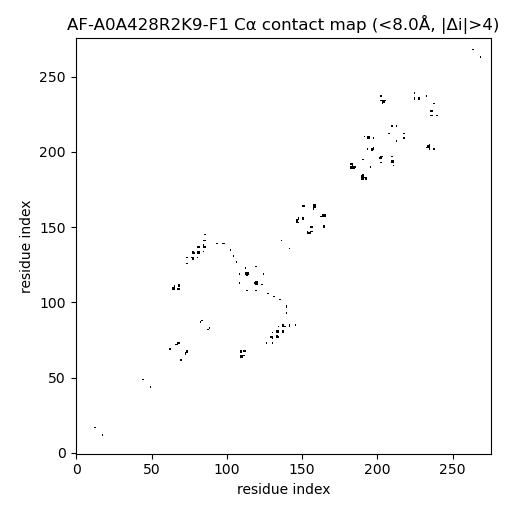97 N N . ILE A 1 86 ? 7.652 -13.809 2.289 1.00 77.31 86 ILE A N 1
ATOM 698 C CA . ILE A 1 86 ? 9.108 -13.678 2.226 1.00 77.31 86 ILE A CA 1
ATOM 699 C C . ILE A 1 86 ? 9.814 -14.741 3.074 1.00 77.31 86 ILE A C 1
ATOM 701 O O . ILE A 1 86 ? 10.640 -15.474 2.538 1.00 77.31 86 ILE A O 1
ATOM 705 N N . TYR A 1 87 ? 9.502 -14.865 4.361 1.00 78.62 87 TYR A N 1
ATOM 706 C CA . TYR A 1 87 ? 10.321 -15.638 5.301 1.00 78.62 87 TYR A CA 1
ATOM 707 C C . TYR A 1 87 ? 9.789 -17.045 5.574 1.00 78.62 87 TYR A C 1
ATOM 709 O O . TYR A 1 87 ? 10.574 -17.967 5.767 1.00 78.62 87 TYR A O 1
ATOM 717 N N . ILE A 1 88 ? 8.468 -17.227 5.580 1.00 78.75 88 ILE A N 1
ATOM 718 C CA . ILE A 1 88 ? 7.842 -18.467 6.067 1.00 78.75 88 ILE A CA 1
ATOM 719 C C . ILE A 1 88 ? 7.492 -19.400 4.905 1.00 78.75 88 ILE A C 1
ATOM 721 O O . ILE A 1 88 ? 7.696 -20.615 4.971 1.00 78.75 88 ILE A O 1
ATOM 725 N N . ARG A 1 89 ? 6.952 -18.848 3.816 1.00 74.62 89 ARG A N 1
ATOM 726 C CA . ARG A 1 89 ? 6.404 -19.645 2.722 1.00 74.62 89 ARG A CA 1
ATOM 727 C C . ARG A 1 89 ? 7.498 -20.356 1.921 1.00 74.62 89 ARG A C 1
ATOM 729 O O . ARG A 1 89 ? 8.413 -19.734 1.380 1.00 74.62 89 ARG A O 1
ATOM 736 N N . ARG A 1 90 ? 7.340 -21.672 1.735 1.00 64.50 90 ARG A N 1
ATOM 737 C CA . ARG A 1 90 ? 8.181 -22.477 0.831 1.00 64.50 90 ARG A CA 1
ATOM 738 C C . ARG A 1 90 ? 7.921 -22.091 -0.631 1.00 64.50 90 ARG A C 1
ATOM 740 O O . ARG A 1 90 ? 6.776 -21.887 -1.021 1.00 64.50 90 ARG A O 1
ATOM 747 N N . ARG A 1 91 ? 8.991 -21.967 -1.429 1.00 59.81 91 ARG A N 1
ATOM 748 C CA . ARG A 1 91 ? 8.985 -21.426 -2.804 1.00 59.81 91 ARG A CA 1
ATOM 749 C C . ARG A 1 91 ? 8.079 -22.249 -3.743 1.00 59.81 91 ARG A C 1
ATOM 751 O O . ARG A 1 91 ? 8.481 -23.352 -4.113 1.00 59.81 91 ARG A O 1
ATOM 758 N N . PRO A 1 92 ? 6.916 -21.744 -4.197 1.00 64.44 92 PRO A N 1
ATOM 759 C CA . PRO A 1 92 ? 6.219 -22.382 -5.305 1.00 64.44 92 PRO A CA 1
ATOM 760 C C . PRO A 1 92 ? 6.971 -22.078 -6.608 1.00 64.44 92 PRO A C 1
ATOM 762 O O . PRO A 1 92 ? 7.405 -20.946 -6.830 1.00 64.44 92 PRO A O 1
ATOM 765 N N . ARG A 1 93 ? 7.135 -23.078 -7.480 1.00 64.50 93 ARG A N 1
ATOM 766 C CA . ARG A 1 93 ? 7.635 -22.862 -8.845 1.00 64.50 93 ARG A CA 1
ATOM 767 C C . ARG A 1 93 ? 6.495 -22.289 -9.686 1.00 64.50 93 ARG A C 1
ATOM 769 O O . ARG A 1 93 ? 5.655 -23.030 -10.185 1.00 64.50 93 ARG A O 1
ATOM 776 N N . LEU A 1 94 ? 6.436 -20.964 -9.780 1.00 72.69 94 LEU A N 1
ATOM 777 C CA . LEU A 1 94 ? 5.450 -20.257 -10.594 1.00 72.69 94 LEU A CA 1
ATOM 778 C C . LEU A 1 94 ? 5.985 -20.126 -12.025 1.00 72.69 94 LEU A C 1
ATOM 780 O O . LEU A 1 94 ? 7.083 -19.617 -12.226 1.00 72.69 94 LEU A O 1
ATOM 784 N N . GLY A 1 95 ? 5.229 -20.611 -13.011 1.00 64.88 95 GLY A N 1
ATOM 785 C CA . GLY A 1 95 ? 5.538 -20.419 -14.434 1.00 64.88 95 GLY A CA 1
ATOM 786 C C . GLY A 1 95 ? 4.882 -19.154 -15.010 1.00 64.88 95 GLY A C 1
ATOM 787 O O . GLY A 1 95 ? 4.042 -18.551 -14.340 1.00 64.88 95 GLY A O 1
ATOM 788 N N . PRO A 1 96 ? 5.161 -18.787 -16.277 1.00 65.06 96 PRO A N 1
ATOM 789 C CA . PRO A 1 96 ? 4.628 -17.572 -16.915 1.00 65.06 96 PRO A CA 1
ATOM 790 C C . PRO A 1 96 ? 3.095 -17.441 -16.870 1.00 65.06 96 PRO A C 1
ATOM 792 O O . PRO A 1 96 ? 2.557 -16.343 -16.767 1.00 65.06 96 PRO A O 1
ATOM 795 N N . ARG A 1 97 ? 2.373 -18.572 -16.861 1.00 54.06 97 ARG A N 1
ATOM 796 C CA . ARG A 1 97 ? 0.904 -18.618 -16.739 1.00 54.06 97 ARG A CA 1
ATOM 797 C C . ARG A 1 97 ? 0.377 -18.029 -15.425 1.00 54.06 97 ARG A C 1
ATOM 799 O O . ARG A 1 97 ? -0.782 -17.631 -15.378 1.00 54.06 97 ARG A O 1
ATOM 806 N N . ALA A 1 98 ? 1.190 -17.984 -14.368 1.00 66.12 98 ALA A N 1
ATOM 807 C CA . ALA A 1 98 ? 0.792 -17.443 -13.069 1.00 66.12 98 ALA A CA 1
ATOM 808 C C . ALA A 1 98 ? 0.567 -15.922 -13.101 1.00 66.12 98 ALA A C 1
ATOM 810 O O . ALA A 1 98 ? -0.197 -15.424 -12.282 1.00 66.12 98 ALA A O 1
ATOM 811 N N . LEU A 1 99 ? 1.164 -15.202 -14.062 1.00 65.12 99 LEU A N 1
ATOM 812 C CA . LEU A 1 99 ? 1.020 -13.748 -14.197 1.00 65.12 99 LEU A CA 1
ATOM 813 C C . LEU A 1 99 ? -0.434 -13.314 -14.437 1.00 65.12 99 LEU A C 1
ATOM 815 O O . LEU A 1 99 ? -0.848 -12.252 -13.986 1.00 65.12 99 LEU A O 1
ATOM 819 N N . PHE A 1 100 ? -1.210 -14.152 -15.125 1.00 66.69 100 PHE A N 1
ATOM 820 C CA . PHE A 1 100 ? -2.601 -13.870 -15.490 1.00 66.69 100 PHE A CA 1
ATOM 821 C C . PHE A 1 100 ? -3.612 -14.622 -14.618 1.00 66.69 100 PHE A C 1
ATOM 823 O O . PHE A 1 100 ? -4.811 -14.600 -14.896 1.00 66.69 100 PHE A O 1
ATOM 830 N N . ARG A 1 101 ? -3.150 -15.329 -13.578 1.00 60.06 101 ARG A N 1
ATOM 831 C CA . ARG A 1 101 ? -4.033 -16.036 -12.647 1.00 60.06 101 ARG A CA 1
ATOM 832 C C . ARG A 1 101 ? -4.427 -15.100 -11.503 1.00 60.06 101 ARG A C 1
ATOM 834 O O . ARG A 1 101 ? -3.555 -14.439 -10.941 1.00 60.06 101 ARG A O 1
ATOM 841 N N . PRO A 1 102 ? -5.715 -15.050 -11.128 1.00 62.22 102 PRO A N 1
ATOM 842 C CA . PRO A 1 102 ? -6.148 -14.224 -10.015 1.00 62.22 102 PRO A CA 1
ATOM 843 C C . PRO A 1 102 ? -5.692 -14.833 -8.687 1.00 62.22 102 PRO A C 1
ATOM 845 O O . PRO A 1 102 ? -5.667 -16.055 -8.525 1.00 62.22 102 PRO A O 1
ATOM 848 N N . ILE A 1 103 ? -5.401 -13.969 -7.717 1.00 70.19 103 ILE A N 1
ATOM 849 C CA . ILE A 1 103 ? -5.401 -14.341 -6.304 1.00 70.19 103 ILE A CA 1
ATOM 850 C C . ILE A 1 103 ? -6.728 -13.874 -5.709 1.00 70.19 103 ILE A C 1
ATOM 852 O O . ILE A 1 103 ? -7.133 -12.730 -5.912 1.00 70.19 103 ILE A O 1
ATOM 856 N N . ILE A 1 104 ? -7.431 -14.773 -5.026 1.00 75.94 104 ILE A N 1
ATOM 857 C CA . ILE A 1 104 ? -8.729 -14.472 -4.423 1.00 75.94 104 ILE A CA 1
ATOM 858 C C . ILE A 1 104 ? -8.507 -14.278 -2.927 1.00 75.94 104 ILE A C 1
ATOM 860 O O . ILE A 1 104 ? -8.016 -15.181 -2.251 1.00 75.94 104 ILE A O 1
ATOM 864 N N . SER A 1 105 ? -8.871 -13.100 -2.429 1.00 76.19 105 SER A N 1
ATOM 865 C CA . SER A 1 105 ? -8.834 -12.761 -1.008 1.00 76.19 105 SER A CA 1
ATOM 866 C C . SER A 1 105 ? -10.258 -12.556 -0.510 1.00 76.19 105 SER A C 1
ATOM 868 O O . SER A 1 105 ? -11.010 -11.767 -1.078 1.00 76.19 105 SER A O 1
ATOM 870 N N . THR A 1 106 ? -10.622 -13.250 0.563 1.00 84.56 106 THR A N 1
ATOM 871 C CA . THR A 1 106 ? -11.917 -13.096 1.234 1.00 84.56 106 THR A CA 1
ATOM 872 C C . THR A 1 106 ? -11.736 -12.324 2.532 1.00 84.56 106 THR A C 1
ATOM 874 O O . THR A 1 106 ? -10.830 -12.616 3.312 1.00 84.56 106 THR A O 1
ATOM 877 N N . THR A 1 107 ? -12.609 -11.356 2.778 1.00 86.44 107 THR A N 1
ATOM 878 C CA . THR A 1 107 ? -12.590 -10.491 3.963 1.00 86.44 107 THR A CA 1
ATOM 879 C C . THR A 1 107 ? -14.020 -10.296 4.454 1.00 86.44 107 THR A C 1
ATOM 881 O O . THR A 1 107 ? -14.964 -10.431 3.675 1.00 86.44 107 THR A O 1
ATOM 884 N N . TYR A 1 108 ? -14.182 -9.998 5.738 1.00 89.31 108 TYR A N 1
ATOM 885 C CA . TYR A 1 108 ? -15.475 -9.644 6.317 1.00 89.31 108 TYR A CA 1
ATOM 886 C C . TYR A 1 108 ? -15.571 -8.126 6.504 1.00 89.31 108 TYR A C 1
ATOM 888 O O . TYR A 1 108 ? -14.551 -7.428 6.577 1.00 89.31 108 TYR A O 1
ATOM 896 N N . THR A 1 109 ? -16.800 -7.622 6.593 1.00 89.62 109 THR A N 1
ATOM 897 C CA . THR A 1 109 ? -17.086 -6.219 6.912 1.00 89.62 109 THR A CA 1
ATOM 898 C C . THR A 1 109 ? -17.272 -6.093 8.419 1.00 89.62 109 THR A C 1
ATOM 900 O O . THR A 1 109 ? -18.212 -6.665 8.970 1.00 89.62 109 THR A O 1
ATOM 903 N N . SER A 1 110 ? -16.366 -5.391 9.102 1.00 89.94 110 SER A N 1
ATOM 904 C CA . SER A 1 110 ? -16.557 -5.079 10.526 1.00 89.94 110 SER A CA 1
ATOM 905 C C . SER A 1 110 ? -17.591 -3.970 10.693 1.00 89.94 110 SER A C 1
ATOM 907 O O . SER A 1 110 ? -17.776 -3.168 9.782 1.00 89.94 110 SER A O 1
ATOM 909 N N . VAL A 1 111 ? -18.200 -3.859 11.874 1.00 88.44 111 VAL A N 1
ATOM 910 C CA . VAL A 1 111 ? -19.216 -2.828 12.164 1.00 88.44 111 VAL A CA 1
ATOM 911 C C . VAL A 1 111 ? -18.693 -1.419 11.864 1.00 88.44 111 VAL A C 1
ATOM 913 O O . VAL A 1 111 ? -19.397 -0.611 11.278 1.00 88.44 111 VAL A O 1
ATOM 916 N N . PHE A 1 112 ? -17.423 -1.148 12.158 1.00 89.00 112 PHE A N 1
ATOM 917 C CA . PHE A 1 112 ? -16.773 0.136 11.868 1.00 89.00 112 PHE A CA 1
ATOM 918 C C . PHE A 1 112 ? -16.447 0.411 10.398 1.00 89.00 112 PHE A C 1
ATOM 920 O O . PHE A 1 112 ? -15.930 1.477 10.079 1.00 89.00 112 PHE A O 1
ATOM 927 N N . GLU A 1 113 ? -16.704 -0.536 9.504 1.00 92.44 113 GLU A N 1
ATOM 928 C CA . GLU A 1 113 ? -16.641 -0.297 8.062 1.00 92.44 113 GLU A CA 1
ATOM 929 C C . GLU A 1 113 ? -18.020 -0.031 7.463 1.00 92.44 113 GLU A C 1
ATOM 931 O O . GLU A 1 113 ? -18.107 0.257 6.272 1.00 92.44 113 GLU A O 1
ATOM 936 N N . ILE A 1 114 ? -19.082 -0.146 8.259 1.00 90.88 114 ILE A N 1
ATOM 937 C CA . ILE A 1 114 ? -20.448 0.092 7.817 1.00 90.88 114 ILE A CA 1
ATOM 938 C C . ILE A 1 114 ? -20.721 1.596 7.891 1.00 90.88 114 ILE A C 1
ATOM 940 O O . ILE A 1 114 ? -20.484 2.230 8.918 1.00 90.88 114 ILE A O 1
ATOM 944 N N . ASP A 1 115 ? -21.175 2.172 6.783 1.00 87.25 115 ASP A N 1
ATOM 945 C CA . ASP A 1 115 ? -21.564 3.575 6.705 1.00 87.25 115 ASP A CA 1
ATOM 946 C C . ASP A 1 115 ? -23.011 3.807 7.178 1.00 87.25 115 ASP A C 1
ATOM 948 O O . ASP A 1 115 ? -23.716 2.899 7.622 1.00 87.25 115 ASP A O 1
ATOM 952 N N . TYR A 1 116 ? -23.470 5.056 7.080 1.00 86.50 116 TYR A N 1
ATOM 953 C CA . TYR A 1 116 ? -24.823 5.458 7.470 1.00 86.50 116 TYR A CA 1
ATOM 954 C C . TYR A 1 116 ? -25.932 4.759 6.663 1.00 86.50 116 TYR A C 1
ATOM 956 O O . TYR A 1 116 ? -27.066 4.696 7.129 1.00 86.50 116 TYR A O 1
ATOM 964 N N . ASN A 1 117 ? -25.618 4.208 5.485 1.00 86.44 117 ASN A N 1
ATOM 965 C CA . ASN A 1 117 ? -26.559 3.458 4.657 1.00 86.44 117 ASN A CA 1
ATOM 966 C C . ASN A 1 117 ? -26.598 1.968 5.013 1.00 86.44 117 ASN A C 1
ATOM 968 O O . ASN A 1 117 ? -27.226 1.194 4.293 1.00 86.44 117 ASN A O 1
ATOM 972 N N . LEU A 1 118 ? -25.932 1.544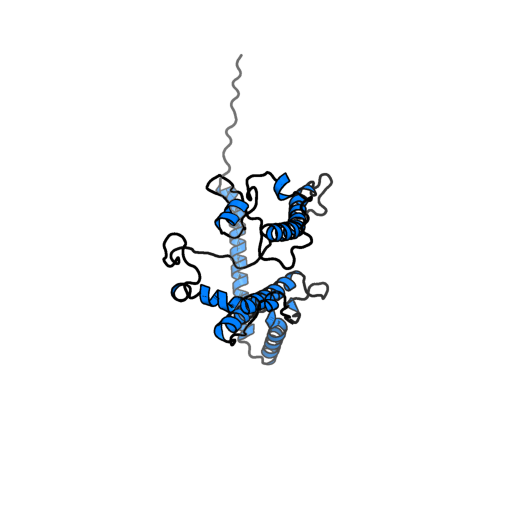 6.092 1.00 86.81 118 LEU A N 1
ATOM 973 C CA . LEU A 1 118 ? -25.831 0.144 6.511 1.00 86.81 118 LEU A CA 1
ATOM 974 C C . LEU A 1 118 ? -25.137 -0.765 5.483 1.00 86.81 118 LEU A C 1
ATOM 976 O O . LEU A 1 118 ? -25.299 -1.985 5.512 1.00 86.81 118 LEU A O 1
ATOM 980 N N . HIS A 1 119 ? -24.320 -0.182 4.604 1.00 85.31 119 HIS A N 1
ATOM 981 C CA . HIS A 1 119 ? -23.476 -0.909 3.664 1.00 85.31 119 HIS A CA 1
ATOM 982 C C . HIS A 1 119 ? -22.004 -0.652 3.976 1.00 85.31 119 HIS A C 1
ATOM 984 O O . HIS A 1 119 ? -21.650 0.223 4.762 1.00 85.31 119 HIS A O 1
ATOM 990 N N . LYS A 1 120 ? -21.112 -1.445 3.379 1.00 90.06 120 LYS A N 1
ATOM 991 C CA . LYS A 1 120 ? -19.676 -1.206 3.518 1.00 90.06 120 LYS A CA 1
ATOM 992 C C . LYS A 1 120 ? -19.322 0.144 2.886 1.00 90.06 120 LYS A C 1
ATOM 994 O O . LYS A 1 120 ? -19.552 0.345 1.698 1.00 90.06 120 LYS A O 1
ATOM 999 N N . SER A 1 121 ? -18.694 1.014 3.667 1.00 88.00 121 SER A N 1
ATOM 1000 C CA . SER A 1 121 ? -18.233 2.330 3.240 1.00 88.00 121 SER A CA 1
ATOM 1001 C C . SER A 1 121 ? -17.265 2.237 2.059 1.00 88.00 121 SER A C 1
ATOM 1003 O O . SER A 1 121 ? -16.306 1.455 2.089 1.00 88.00 121 SER A O 1
ATOM 1005 N N . ASN A 1 122 ? -17.462 3.100 1.058 1.00 85.06 122 ASN A N 1
ATOM 1006 C CA . ASN A 1 122 ? -16.642 3.175 -0.156 1.00 85.06 122 ASN A CA 1
ATOM 1007 C C . ASN A 1 122 ? -15.138 3.268 0.138 1.00 85.06 122 ASN A C 1
ATOM 1009 O O . ASN A 1 122 ? -14.330 2.593 -0.499 1.00 85.06 122 ASN A O 1
ATOM 1013 N N . SER A 1 123 ? -14.746 4.068 1.130 1.00 82.06 123 SER A N 1
ATOM 1014 C CA . SER A 1 123 ? -13.332 4.271 1.461 1.00 82.06 123 SER A CA 1
ATOM 1015 C C . SER A 1 123 ? -12.675 3.016 2.041 1.00 82.06 123 SER A C 1
ATOM 1017 O O . SER A 1 123 ?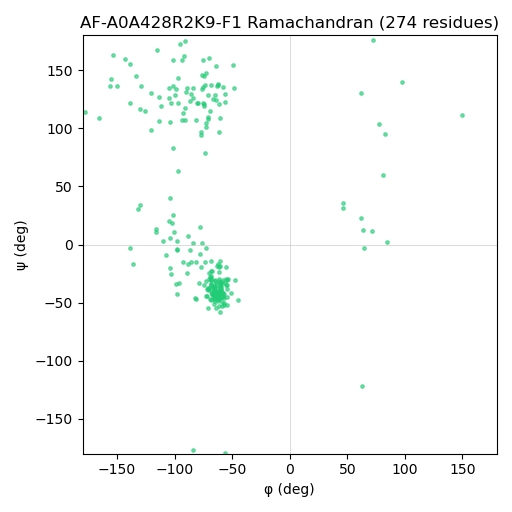 -11.477 2.792 1.867 1.00 82.06 123 SER A O 1
ATOM 1019 N N . THR A 1 124 ? -13.449 2.145 2.688 1.00 87.00 124 THR A N 1
ATOM 1020 C CA . THR A 1 124 ? -12.910 0.952 3.353 1.00 87.00 124 THR A CA 1
ATOM 1021 C C . THR A 1 124 ? -12.559 -0.163 2.370 1.00 87.00 124 THR A C 1
ATOM 1023 O O . THR A 1 124 ? -11.713 -1.000 2.686 1.00 87.00 124 THR A O 1
ATOM 1026 N N . PHE A 1 125 ? -13.103 -0.139 1.146 1.00 84.00 125 PHE A N 1
ATOM 1027 C CA . PHE A 1 125 ? -12.679 -1.045 0.072 1.00 84.00 125 PHE A CA 1
ATOM 1028 C C . PHE A 1 125 ? -11.198 -0.881 -0.278 1.00 84.00 125 PHE A C 1
ATOM 1030 O O . PHE A 1 125 ? -10.528 -1.878 -0.549 1.00 84.00 125 PHE A O 1
ATOM 1037 N N . PHE A 1 126 ? -10.656 0.341 -0.206 1.00 86.00 126 PHE A N 1
ATOM 1038 C CA . PHE A 1 126 ? -9.231 0.575 -0.456 1.00 86.00 126 PHE A CA 1
ATOM 1039 C C . PHE A 1 126 ? -8.345 -0.189 0.530 1.00 86.00 126 PHE A C 1
ATOM 1041 O O . PHE A 1 126 ? -7.328 -0.749 0.131 1.00 86.00 126 PHE A O 1
ATOM 1048 N N . THR A 1 127 ? -8.771 -0.319 1.790 1.00 90.12 127 THR A N 1
ATOM 1049 C CA . THR A 1 127 ? -7.998 -1.060 2.798 1.00 90.12 127 THR A CA 1
ATOM 1050 C C . THR A 1 127 ? -7.910 -2.556 2.485 1.00 90.12 127 THR A C 1
ATOM 1052 O O . THR A 1 127 ? -6.861 -3.170 2.679 1.00 90.12 127 THR A O 1
ATOM 1055 N N . ASP A 1 128 ? -8.986 -3.151 1.961 1.00 88.56 128 ASP A N 1
ATOM 1056 C CA . ASP A 1 128 ? -9.016 -4.564 1.574 1.00 88.56 128 ASP A CA 1
ATOM 1057 C C . ASP A 1 128 ? -8.240 -4.811 0.270 1.00 88.56 128 ASP A C 1
ATOM 1059 O O . ASP A 1 128 ? -7.557 -5.834 0.124 1.00 88.56 128 ASP A O 1
ATOM 1063 N N . ILE A 1 129 ? -8.289 -3.847 -0.655 1.00 88.44 129 ILE A N 1
ATOM 1064 C CA . ILE A 1 129 ? -7.481 -3.849 -1.877 1.00 88.44 129 ILE A CA 1
ATOM 1065 C C . ILE A 1 129 ? -5.992 -3.775 -1.532 1.00 88.44 129 ILE A C 1
ATOM 1067 O O . ILE A 1 129 ? -5.218 -4.550 -2.090 1.00 88.44 129 ILE A O 1
ATOM 1071 N N . ASP A 1 130 ? -5.579 -2.927 -0.593 1.00 90.81 130 ASP A N 1
ATOM 1072 C CA . ASP A 1 130 ? -4.174 -2.808 -0.186 1.00 90.81 130 ASP A CA 1
ATOM 1073 C C . ASP A 1 130 ? -3.619 -4.116 0.384 1.00 90.81 130 ASP A C 1
ATOM 1075 O O . ASP A 1 130 ? -2.553 -4.579 -0.034 1.00 90.81 130 ASP A O 1
ATOM 1079 N N . VAL A 1 131 ? -4.366 -4.769 1.280 1.00 89.94 131 VAL A N 1
ATOM 1080 C CA . VAL A 1 131 ? -3.979 -6.075 1.840 1.00 89.94 131 VAL A CA 1
ATOM 1081 C C . VAL A 1 131 ? -3.896 -7.136 0.736 1.00 89.94 131 VAL A C 1
ATOM 1083 O O . VAL A 1 131 ? -2.924 -7.893 0.666 1.00 89.94 131 VAL A O 1
ATOM 1086 N N . SER A 1 132 ? -4.869 -7.161 -0.180 1.00 86.56 132 SER A N 1
ATOM 1087 C CA . SER A 1 132 ? -4.889 -8.104 -1.308 1.00 86.56 132 SER A CA 1
ATOM 1088 C C . SER A 1 132 ? -3.741 -7.869 -2.291 1.00 86.56 132 SER A C 1
ATOM 1090 O O . SER A 1 132 ? -3.148 -8.824 -2.794 1.00 86.56 132 SER A O 1
ATOM 1092 N N . ARG A 1 133 ? -3.378 -6.607 -2.532 1.00 83.69 133 ARG A N 1
ATOM 1093 C CA . ARG A 1 133 ? -2.232 -6.219 -3.363 1.00 83.69 133 ARG A CA 1
ATOM 1094 C C . ARG A 1 133 ? -0.920 -6.652 -2.730 1.00 83.69 133 ARG A C 1
ATOM 1096 O O . ARG A 1 133 ? -0.098 -7.256 -3.416 1.00 83.69 133 ARG A O 1
ATOM 1103 N N . ALA A 1 134 ? -0.733 -6.390 -1.436 1.00 86.81 134 ALA A N 1
ATOM 1104 C CA . ALA A 1 134 ? 0.444 -6.843 -0.703 1.00 86.81 134 ALA A CA 1
ATOM 1105 C C . ALA A 1 134 ? 0.582 -8.367 -0.793 1.00 86.81 134 ALA A C 1
ATOM 1107 O O . ALA A 1 134 ? 1.672 -8.871 -1.075 1.00 86.81 134 ALA A O 1
ATOM 1108 N N . HIS A 1 135 ? -0.531 -9.095 -0.656 1.00 86.75 135 HIS A N 1
ATOM 1109 C CA . HIS A 1 135 ? -0.563 -10.539 -0.840 1.00 86.75 135 HIS A CA 1
ATOM 1110 C C . HIS A 1 135 ? -0.157 -10.949 -2.265 1.00 86.75 135 HIS A C 1
ATOM 1112 O O . HIS A 1 135 ? 0.783 -11.724 -2.402 1.00 86.75 135 HIS A O 1
ATOM 1118 N N . LEU A 1 136 ? -0.781 -10.401 -3.315 1.00 84.50 136 LEU A N 1
ATOM 1119 C CA . LEU A 1 136 ? -0.490 -10.733 -4.719 1.00 84.50 136 LEU A CA 1
ATOM 1120 C C . LEU A 1 136 ? 0.970 -10.467 -5.104 1.00 84.50 136 LEU A C 1
ATOM 1122 O O . LEU A 1 136 ? 1.652 -11.341 -5.640 1.00 84.50 136 LEU A O 1
ATOM 1126 N N . VAL A 1 137 ? 1.446 -9.250 -4.839 1.00 85.06 137 VAL A N 1
ATOM 1127 C CA . VAL A 1 137 ? 2.768 -8.780 -5.266 1.00 85.06 137 VAL A CA 1
ATOM 1128 C C . VAL A 1 137 ? 3.855 -9.595 -4.586 1.00 85.06 137 VAL A C 1
ATOM 1130 O O . VAL A 1 137 ? 4.736 -10.129 -5.257 1.00 85.06 137 VAL A O 1
ATOM 1133 N N . THR A 1 138 ? 3.763 -9.771 -3.266 1.00 84.19 138 THR A N 1
ATOM 1134 C CA . THR A 1 138 ? 4.733 -10.604 -2.548 1.00 84.19 138 THR A CA 1
ATOM 1135 C C . THR A 1 138 ? 4.570 -12.085 -2.863 1.00 84.19 138 THR A C 1
ATOM 1137 O O . THR A 1 138 ? 5.540 -12.828 -2.781 1.00 84.19 138 THR A O 1
ATOM 1140 N N . TYR A 1 139 ? 3.389 -12.540 -3.288 1.00 83.44 139 TYR A N 1
ATOM 1141 C CA . TYR A 1 139 ? 3.198 -13.915 -3.735 1.00 83.44 139 TYR A CA 1
ATOM 1142 C C . TYR A 1 139 ? 3.936 -14.192 -5.051 1.00 83.44 139 TYR A C 1
ATOM 1144 O O . TYR A 1 139 ? 4.619 -15.217 -5.145 1.00 83.44 139 TYR A O 1
ATOM 1152 N N . LEU A 1 140 ? 3.783 -13.309 -6.044 1.00 82.19 140 LEU A N 1
ATOM 1153 C CA . LEU A 1 140 ? 4.330 -13.467 -7.395 1.00 82.19 140 LEU A CA 1
ATOM 1154 C C . LEU A 1 140 ? 5.810 -13.071 -7.482 1.00 82.19 140 LEU A C 1
ATOM 1156 O O . LEU A 1 140 ? 6.610 -13.812 -8.048 1.00 82.19 140 LEU A O 1
ATOM 1160 N N . LEU A 1 141 ? 6.185 -11.922 -6.914 1.00 83.81 141 LEU A N 1
ATOM 1161 C CA . LEU A 1 141 ? 7.487 -11.284 -7.150 1.00 83.81 141 LEU A CA 1
ATOM 1162 C C . LEU A 1 141 ? 8.527 -11.563 -6.063 1.00 83.81 141 LEU A C 1
ATOM 1164 O O . LEU A 1 141 ? 9.649 -11.069 -6.161 1.00 83.81 141 LEU A O 1
ATOM 1168 N N . ARG A 1 142 ? 8.214 -12.383 -5.050 1.00 80.69 142 ARG A N 1
ATOM 1169 C CA . ARG A 1 142 ? 9.162 -12.735 -3.975 1.00 80.69 142 ARG A CA 1
ATOM 1170 C C . ARG A 1 142 ? 10.568 -13.090 -4.478 1.00 80.69 142 ARG A C 1
ATOM 1172 O O . ARG A 1 142 ? 11.510 -12.589 -3.872 1.00 80.69 142 ARG A O 1
ATOM 1179 N N . PRO A 1 143 ? 10.770 -13.947 -5.505 1.00 76.38 143 PRO A N 1
ATOM 1180 C CA . PRO A 1 143 ? 12.123 -14.292 -5.949 1.00 76.38 143 PRO A CA 1
ATOM 1181 C C . PRO A 1 143 ? 12.924 -13.063 -6.391 1.00 76.38 143 PRO A C 1
ATOM 1183 O O . PRO A 1 143 ? 14.052 -12.888 -5.944 1.00 76.38 143 PRO A O 1
ATOM 1186 N N . ALA A 1 144 ? 12.307 -12.180 -7.181 1.00 76.69 144 ALA A N 1
ATOM 1187 C CA . ALA A 1 144 ? 12.921 -10.932 -7.622 1.00 76.69 144 ALA A CA 1
ATOM 1188 C C . ALA A 1 144 ? 13.190 -9.990 -6.440 1.00 76.69 144 ALA A C 1
ATOM 1190 O O . ALA A 1 144 ? 14.280 -9.448 -6.333 1.00 76.69 144 ALA A O 1
ATOM 1191 N N . MET A 1 145 ? 12.244 -9.862 -5.503 1.00 74.81 145 MET A N 1
ATOM 1192 C CA . MET A 1 145 ? 12.433 -9.052 -4.292 1.00 74.81 145 MET A CA 1
ATOM 1193 C C . MET A 1 145 ? 13.590 -9.563 -3.421 1.00 74.81 145 MET A C 1
ATOM 1195 O O . MET A 1 145 ? 14.317 -8.764 -2.848 1.00 74.81 145 MET A O 1
ATOM 1199 N N . MET A 1 146 ? 1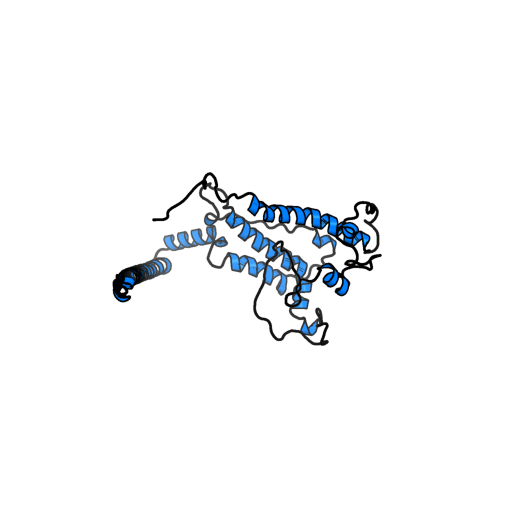3.785 -10.881 -3.316 1.00 75.06 146 MET A N 1
ATOM 1200 C CA . MET A 1 146 ? 14.893 -11.459 -2.544 1.00 75.06 146 MET A CA 1
ATOM 1201 C C . MET A 1 146 ? 16.246 -11.265 -3.212 1.00 75.06 146 MET A C 1
ATOM 1203 O O . MET A 1 146 ? 17.211 -10.983 -2.508 1.00 75.06 146 MET A O 1
ATOM 1207 N N . ASN A 1 147 ? 16.308 -11.381 -4.536 1.00 73.06 147 ASN A N 1
ATOM 1208 C CA . ASN A 1 147 ? 17.522 -11.071 -5.284 1.00 73.06 147 ASN A CA 1
ATOM 1209 C C . ASN A 1 147 ? 17.846 -9.575 -5.186 1.00 73.06 147 ASN A C 1
ATOM 1211 O O . ASN A 1 147 ? 18.980 -9.215 -4.919 1.00 73.06 147 ASN A O 1
ATOM 1215 N N . LEU A 1 148 ? 16.833 -8.710 -5.265 1.00 66.56 148 LEU A N 1
ATOM 1216 C CA . LEU A 1 148 ? 16.999 -7.269 -5.088 1.00 66.56 148 LEU A CA 1
ATOM 1217 C C . LEU A 1 148 ? 17.515 -6.896 -3.688 1.00 66.56 148 LEU A C 1
ATOM 1219 O O . LEU A 1 148 ? 18.376 -6.036 -3.562 1.00 66.56 148 LEU A O 1
ATOM 1223 N N . VAL A 1 149 ? 17.016 -7.546 -2.631 1.00 67.12 149 VAL A N 1
ATOM 1224 C CA . VAL A 1 149 ? 17.512 -7.328 -1.257 1.00 67.12 149 VAL A CA 1
ATOM 1225 C C . VAL A 1 149 ? 18.955 -7.807 -1.097 1.00 67.12 149 VAL A C 1
ATOM 1227 O O . VAL A 1 149 ? 19.731 -7.183 -0.384 1.00 67.12 149 VAL A O 1
ATOM 1230 N N . HIS A 1 150 ? 19.325 -8.899 -1.763 1.00 69.56 150 HIS A N 1
ATOM 1231 C CA . HIS A 1 150 ? 20.676 -9.455 -1.726 1.00 69.56 150 HIS A CA 1
ATOM 1232 C C . HIS A 1 150 ? 21.433 -9.125 -3.014 1.00 69.56 150 HIS A C 1
ATOM 1234 O O . HIS A 1 150 ? 22.112 -9.986 -3.574 1.00 69.56 150 HIS A O 1
ATOM 1240 N N . ASN A 1 151 ? 21.281 -7.906 -3.535 1.00 65.31 151 ASN A N 1
ATOM 1241 C CA . ASN A 1 151 ? 21.857 -7.538 -4.827 1.00 65.31 151 ASN A CA 1
ATOM 1242 C C . ASN A 1 151 ? 23.384 -7.682 -4.834 1.00 65.31 151 ASN A C 1
ATOM 1244 O O . ASN A 1 151 ? 23.935 -8.204 -5.793 1.00 65.31 151 ASN A O 1
ATOM 1248 N N . THR A 1 152 ? 24.027 -7.369 -3.709 1.00 62.56 152 THR A N 1
ATOM 1249 C CA . THR A 1 152 ? 25.471 -7.522 -3.485 1.00 62.56 152 THR A CA 1
ATOM 1250 C C . THR A 1 152 ? 25.991 -8.936 -3.702 1.00 62.56 152 THR A C 1
ATOM 1252 O O . THR A 1 152 ? 27.122 -9.116 -4.131 1.00 62.56 152 THR A O 1
ATOM 1255 N N . SER A 1 153 ? 25.187 -9.960 -3.398 1.00 65.38 153 SER A N 1
ATOM 1256 C CA . SER A 1 153 ? 25.589 -11.361 -3.575 1.00 65.38 153 SER A CA 1
ATOM 1257 C C . SER A 1 153 ? 24.965 -12.018 -4.801 1.00 65.38 153 SER A C 1
ATOM 1259 O O . SER A 1 153 ? 25.510 -12.984 -5.328 1.00 65.38 153 SER A O 1
ATOM 1261 N N . SER A 1 154 ? 23.810 -11.526 -5.248 1.00 66.06 154 SER A N 1
ATOM 1262 C CA . SER A 1 154 ? 23.088 -12.072 -6.399 1.00 66.06 154 SER A CA 1
ATOM 1263 C C . SER A 1 154 ? 23.435 -11.388 -7.718 1.00 66.06 154 SER A C 1
ATOM 1265 O O . SER A 1 154 ? 23.088 -11.934 -8.763 1.00 66.06 154 SER A O 1
ATOM 1267 N N . HIS A 1 155 ? 24.082 -10.216 -7.670 1.00 67.50 155 HIS A N 1
ATOM 1268 C CA . HIS A 1 155 ? 24.398 -9.354 -8.813 1.00 67.50 155 HIS A CA 1
ATOM 1269 C C . HIS A 1 155 ? 23.200 -9.159 -9.754 1.00 67.50 155 HIS A C 1
ATOM 1271 O O . HIS A 1 155 ? 23.333 -9.122 -10.975 1.00 67.50 155 HIS A O 1
ATOM 1277 N N . PHE A 1 156 ? 21.997 -9.099 -9.178 1.00 66.44 156 PHE A N 1
ATOM 1278 C CA . PHE A 1 156 ? 20.749 -9.107 -9.933 1.00 66.44 156 PHE A CA 1
ATOM 1279 C C . PHE A 1 156 ? 20.547 -7.823 -10.748 1.00 66.44 156 PHE A C 1
ATOM 1281 O O . PHE A 1 156 ? 19.944 -7.862 -11.819 1.00 66.44 156 PHE A O 1
ATOM 1288 N N . ILE A 1 157 ? 21.072 -6.703 -10.256 1.00 61.41 157 ILE A N 1
ATOM 1289 C CA . ILE A 1 157 ? 21.120 -5.403 -10.917 1.00 61.41 157 ILE A CA 1
ATOM 1290 C C . ILE A 1 157 ? 22.558 -4.890 -10.826 1.00 61.41 157 ILE A C 1
ATOM 1292 O O . ILE A 1 157 ? 23.063 -4.650 -9.731 1.00 61.41 157 ILE A O 1
ATOM 1296 N N . LEU A 1 158 ? 23.207 -4.720 -11.976 1.00 61.06 158 LEU A N 1
ATOM 1297 C CA . LEU A 1 158 ? 24.545 -4.138 -12.095 1.00 61.06 158 LEU A CA 1
ATOM 1298 C C . LEU A 1 158 ? 24.432 -2.649 -12.445 1.00 61.06 158 LEU A C 1
ATOM 1300 O O . LEU A 1 158 ? 23.541 -2.260 -13.204 1.00 61.06 158 LEU A O 1
ATOM 1304 N N . ASP A 1 159 ? 25.327 -1.820 -11.908 1.00 54.88 159 ASP A N 1
ATOM 1305 C CA . ASP A 1 159 ? 25.417 -0.406 -12.278 1.00 54.88 159 ASP A CA 1
ATOM 1306 C C . ASP A 1 159 ? 26.056 -0.261 -13.678 1.00 54.88 159 ASP A C 1
ATOM 1308 O O . ASP A 1 159 ? 27.213 -0.656 -13.855 1.00 54.88 159 ASP A O 1
ATOM 1312 N N . PRO A 1 160 ? 25.365 0.322 -14.681 1.00 54.31 160 PRO A N 1
ATOM 1313 C CA . PRO A 1 160 ? 25.861 0.398 -16.058 1.00 54.31 160 PRO A CA 1
ATOM 1314 C C . PRO A 1 160 ? 27.155 1.200 -16.241 1.00 54.31 160 PRO A C 1
ATOM 1316 O O . PRO A 1 160 ? 27.769 1.123 -17.303 1.00 54.31 160 PRO A O 1
ATOM 1319 N N . LYS A 1 161 ? 27.538 2.031 -15.264 1.00 49.53 161 LYS A N 1
ATOM 1320 C CA . LYS A 1 161 ? 28.674 2.956 -15.395 1.00 49.53 161 LYS A CA 1
ATOM 1321 C C . LYS A 1 161 ? 29.936 2.517 -14.663 1.00 49.53 161 LYS A C 1
ATOM 1323 O O . LYS A 1 161 ? 31.008 3.014 -15.003 1.00 49.53 161 LYS A O 1
ATOM 1328 N N . THR A 1 162 ? 29.824 1.622 -13.685 1.00 53.69 162 THR A N 1
ATOM 1329 C CA . THR A 1 162 ? 30.884 1.461 -12.678 1.00 53.69 162 THR A CA 1
ATOM 1330 C C . THR A 1 162 ? 31.184 0.011 -12.300 1.00 53.69 162 THR A C 1
ATOM 1332 O O . THR A 1 162 ? 32.096 -0.208 -11.506 1.00 53.69 162 THR A O 1
ATOM 1335 N N . ASP A 1 163 ? 30.447 -0.968 -12.844 1.00 52.81 163 ASP A N 1
ATOM 1336 C CA . ASP A 1 163 ? 30.601 -2.411 -12.560 1.00 52.81 163 ASP A CA 1
ATOM 1337 C C . ASP A 1 163 ? 30.727 -2.734 -11.050 1.00 52.81 163 ASP A C 1
ATOM 1339 O O . ASP A 1 163 ? 31.429 -3.647 -10.621 1.00 52.81 163 ASP A O 1
ATOM 1343 N N . SER A 1 164 ? 30.080 -1.919 -10.212 1.00 53.44 164 SER A N 1
ATOM 1344 C CA . SER A 1 164 ? 30.157 -1.957 -8.750 1.00 53.44 164 SER A CA 1
ATOM 1345 C C . SER A 1 164 ? 28.802 -1.627 -8.126 1.00 53.44 164 SER A C 1
ATOM 1347 O O . SER A 1 164 ? 27.896 -1.114 -8.783 1.00 53.44 164 SER A O 1
ATOM 1349 N N . ASP A 1 165 ? 28.638 -2.037 -6.869 1.00 49.72 165 ASP A N 1
ATOM 1350 C CA . ASP A 1 165 ? 27.339 -2.191 -6.220 1.00 49.72 165 ASP A CA 1
ATOM 1351 C C . ASP A 1 165 ? 26.716 -0.818 -5.858 1.00 49.72 165 ASP A C 1
ATOM 1353 O O . ASP A 1 165 ? 27.321 -0.052 -5.107 1.00 49.72 165 ASP A O 1
ATOM 1357 N N . PRO A 1 166 ? 25.517 -0.476 -6.369 1.00 50.38 166 PRO A N 1
ATOM 1358 C CA . PRO A 1 166 ? 25.002 0.901 -6.425 1.00 50.38 166 PRO A CA 1
ATOM 1359 C C . PRO A 1 166 ? 24.450 1.453 -5.097 1.00 50.38 166 PRO A C 1
ATOM 1361 O O . PRO A 1 166 ? 23.715 2.441 -5.093 1.00 50.38 166 PRO A O 1
ATOM 1364 N N . VAL A 1 167 ? 24.737 0.816 -3.960 1.00 48.97 167 VAL A N 1
ATOM 1365 C CA . VAL A 1 167 ? 24.094 1.135 -2.676 1.00 48.97 167 VAL A CA 1
ATOM 1366 C C . VAL A 1 167 ? 24.965 2.073 -1.844 1.00 48.97 167 VAL A C 1
ATOM 1368 O O . VAL A 1 167 ? 25.387 1.727 -0.745 1.00 48.97 167 VAL A O 1
ATOM 1371 N N . ASP A 1 168 ? 25.200 3.285 -2.346 1.00 41.12 168 ASP A N 1
ATOM 1372 C CA . ASP A 1 168 ? 25.470 4.409 -1.450 1.00 41.12 168 ASP A CA 1
ATOM 1373 C C . ASP A 1 168 ? 24.757 5.678 -1.924 1.00 41.12 168 ASP A C 1
ATOM 1375 O O . ASP A 1 168 ? 24.919 6.146 -3.050 1.00 41.12 168 ASP A O 1
ATOM 1379 N N . GLY A 1 169 ? 23.913 6.203 -1.038 1.00 49.06 169 GLY A N 1
ATOM 1380 C CA . GLY A 1 169 ? 23.010 7.313 -1.307 1.00 49.06 169 GLY A CA 1
ATOM 1381 C C . GLY A 1 169 ? 21.774 6.903 -2.109 1.00 49.06 169 GLY A C 1
ATOM 1382 O O . GLY A 1 169 ? 21.830 6.734 -3.316 1.00 49.06 169 GLY A O 1
ATOM 1383 N N . TRP A 1 170 ? 20.632 6.794 -1.433 1.00 42.94 170 TRP A N 1
ATOM 1384 C CA . TRP A 1 170 ? 19.406 7.546 -1.736 1.00 42.94 170 TRP A CA 1
ATOM 1385 C C . TRP A 1 170 ? 18.341 7.178 -0.694 1.00 42.94 170 TRP A C 1
ATOM 1387 O O . TRP A 1 170 ? 17.854 6.051 -0.602 1.00 42.94 170 TRP A O 1
ATOM 1397 N N . GLU A 1 171 ? 17.981 8.173 0.112 1.00 43.50 171 GLU A N 1
ATOM 1398 C CA . GLU A 1 171 ? 16.789 8.156 0.948 1.00 43.50 171 GLU A CA 1
ATOM 1399 C C . GLU A 1 171 ? 15.509 8.367 0.107 1.00 43.50 171 GLU A C 1
ATOM 1401 O O . GLU A 1 171 ? 15.466 9.214 -0.780 1.00 43.50 171 GLU A O 1
ATOM 1406 N N . LYS A 1 172 ? 14.435 7.687 0.550 1.00 40.34 172 LYS A N 1
ATOM 1407 C CA . LYS A 1 172 ? 12.992 8.037 0.474 1.00 40.34 172 LYS A CA 1
ATOM 1408 C C . LYS A 1 172 ? 12.174 7.739 -0.814 1.00 40.34 172 LYS A C 1
ATOM 1410 O O . LYS A 1 172 ? 11.960 8.594 -1.658 1.00 40.34 172 LYS A O 1
ATOM 1415 N N . LYS A 1 173 ? 11.523 6.556 -0.743 1.00 42.06 173 LYS A N 1
ATOM 1416 C CA . LYS A 1 173 ? 10.115 6.159 -1.066 1.00 42.06 173 LYS A CA 1
ATOM 1417 C C . LYS A 1 173 ? 9.558 6.291 -2.500 1.00 42.06 173 LYS A C 1
ATOM 1419 O O . LYS A 1 173 ? 9.440 7.400 -2.980 1.00 42.06 173 LYS A O 1
ATOM 1424 N N . VAL A 1 174 ? 8.936 5.202 -3.004 1.00 36.09 174 VAL A N 1
ATOM 1425 C CA . VAL A 1 174 ? 7.485 5.082 -3.360 1.00 36.09 174 VAL A CA 1
ATOM 1426 C C . VAL A 1 174 ? 7.043 3.596 -3.298 1.00 36.09 174 VAL A C 1
ATOM 1428 O O . VAL A 1 174 ? 7.816 2.708 -3.641 1.00 36.09 174 VAL A O 1
ATOM 1431 N N . GLN A 1 175 ? 5.809 3.328 -2.828 1.00 41.72 175 GLN A N 1
ATOM 1432 C CA . GLN A 1 175 ? 5.256 2.011 -2.435 1.00 41.72 175 GLN A CA 1
ATOM 1433 C C . GLN A 1 175 ? 3.847 1.673 -3.029 1.00 41.72 175 GLN A C 1
ATOM 1435 O O . GLN A 1 175 ? 3.078 0.956 -2.395 1.00 41.72 175 GLN A O 1
ATOM 1440 N N . ALA A 1 176 ? 3.457 2.147 -4.226 1.00 33.22 176 ALA A N 1
ATOM 1441 C CA . ALA A 1 176 ? 2.146 1.830 -4.848 1.00 33.22 176 ALA A CA 1
ATOM 1442 C C . ALA A 1 176 ? 2.174 1.908 -6.393 1.00 33.22 176 ALA A C 1
ATOM 1444 O O . ALA A 1 176 ? 3.079 2.526 -6.945 1.00 33.22 176 ALA A O 1
ATOM 1445 N N . THR A 1 177 ? 1.186 1.327 -7.100 1.00 37.12 177 THR A N 1
ATOM 1446 C CA . THR A 1 177 ? 1.026 1.527 -8.560 1.00 37.12 177 THR A CA 1
ATOM 1447 C C . THR A 1 177 ? -0.257 2.281 -8.872 1.00 37.12 177 THR A C 1
ATOM 1449 O O . THR A 1 177 ? -1.356 1.732 -8.795 1.00 37.12 177 THR A O 1
ATOM 1452 N N . ALA A 1 178 ? -0.046 3.541 -9.229 1.00 41.00 178 ALA A N 1
ATOM 1453 C CA . ALA A 1 178 ? -0.946 4.418 -9.951 1.00 41.00 178 ALA A CA 1
ATOM 1454 C C . ALA A 1 178 ? -0.666 4.302 -11.462 1.00 41.00 178 ALA A C 1
ATOM 1456 O O . ALA A 1 178 ? 0.408 3.849 -11.865 1.00 41.00 178 ALA A O 1
ATOM 1457 N N . ILE A 1 179 ? -1.607 4.735 -12.303 1.00 50.84 179 ILE A N 1
ATOM 1458 C CA . ILE A 1 179 ? -1.301 5.081 -13.697 1.00 50.84 179 ILE A CA 1
ATOM 1459 C C . ILE A 1 179 ? -0.680 6.481 -13.654 1.00 50.84 179 ILE A C 1
ATOM 1461 O O . ILE A 1 179 ? -1.276 7.406 -13.106 1.00 50.84 179 ILE A O 1
ATOM 1465 N N . SER A 1 180 ? 0.544 6.626 -14.160 1.00 52.03 180 SER A N 1
ATOM 1466 C CA . SER A 1 180 ? 1.311 7.874 -14.091 1.00 52.03 180 SER A CA 1
ATOM 1467 C C . SER A 1 180 ? 1.836 8.256 -15.469 1.00 52.03 180 SER A C 1
ATOM 1469 O O . SER A 1 180 ? 2.329 7.411 -16.215 1.00 52.03 180 SER A O 1
ATOM 1471 N N . LYS A 1 181 ? 1.726 9.543 -15.810 1.00 64.81 181 LYS A N 1
ATOM 1472 C CA . LYS A 1 181 ? 2.321 10.121 -17.017 1.00 64.81 181 LYS A CA 1
ATOM 1473 C C . LYS A 1 181 ? 3.796 10.399 -16.744 1.00 64.81 181 LYS A C 1
ATOM 1475 O O . LYS A 1 181 ? 4.122 11.153 -15.831 1.00 64.81 181 LYS A O 1
ATOM 1480 N N . TYR A 1 182 ? 4.677 9.805 -17.540 1.00 60.09 182 TYR A N 1
ATOM 1481 C CA . TYR A 1 182 ? 6.118 10.017 -17.426 1.00 60.09 182 TYR A CA 1
ATOM 1482 C C . TYR A 1 182 ? 6.592 11.036 -18.461 1.00 60.09 182 TYR A C 1
ATOM 1484 O O . TYR A 1 182 ? 6.234 10.957 -19.635 1.00 60.09 182 TYR A O 1
ATOM 1492 N N . VAL A 1 183 ? 7.411 11.992 -18.017 1.00 73.69 183 VAL A N 1
ATOM 1493 C CA . VAL A 1 183 ? 8.094 12.969 -18.871 1.00 73.69 183 VAL A CA 1
ATOM 1494 C C . VAL A 1 183 ? 9.581 12.877 -18.564 1.00 73.69 183 VAL A C 1
ATOM 1496 O O . VAL A 1 183 ? 10.007 13.177 -17.450 1.00 73.69 183 VAL A O 1
ATOM 1499 N N . PHE A 1 184 ? 10.373 12.450 -19.541 1.00 76.44 184 PHE A N 1
ATOM 1500 C CA . PHE A 1 184 ? 11.822 12.350 -19.391 1.00 76.44 184 PHE A CA 1
ATOM 1501 C C . PHE A 1 184 ? 12.458 1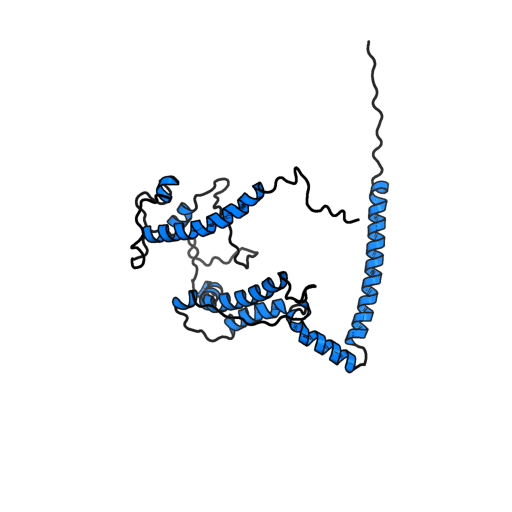3.712 -19.674 1.00 76.44 184 PHE A C 1
ATOM 1503 O O . PHE A 1 184 ? 12.085 14.377 -20.640 1.00 76.44 184 PHE A O 1
ATOM 1510 N N . LYS A 1 185 ? 13.406 14.152 -18.839 1.00 68.31 185 LYS A N 1
ATOM 1511 C CA . LYS A 1 185 ? 14.086 15.447 -18.997 1.00 68.31 185 LYS A CA 1
ATOM 1512 C C . LYS A 1 185 ? 15.599 15.330 -18.838 1.00 68.31 185 LYS A C 1
ATOM 1514 O O . LYS A 1 185 ? 16.077 14.580 -17.994 1.00 68.31 185 LYS A O 1
ATOM 1519 N N . LEU A 1 186 ? 16.326 16.139 -19.605 1.00 69.75 186 LEU A N 1
ATOM 1520 C CA . LEU A 1 186 ? 17.753 16.414 -19.459 1.00 69.75 186 LEU A CA 1
ATOM 1521 C C . LEU A 1 186 ? 17.924 17.923 -19.225 1.00 69.75 186 LEU A C 1
ATOM 1523 O O . LEU A 1 186 ? 17.849 18.730 -20.152 1.00 69.75 186 LEU A O 1
ATOM 1527 N N . GLY A 1 187 ? 18.074 18.331 -17.964 1.00 74.56 187 GLY A N 1
ATOM 1528 C CA . GLY A 1 187 ? 18.041 19.749 -17.589 1.00 74.56 187 GLY A CA 1
ATOM 1529 C C . GLY A 1 187 ? 16.680 20.388 -17.905 1.00 74.56 187 GLY A C 1
ATOM 1530 O O . GLY A 1 187 ? 15.647 19.932 -17.417 1.00 74.56 187 GLY A O 1
ATOM 1531 N N . ARG A 1 188 ? 16.667 21.445 -18.730 1.00 67.19 188 ARG A N 1
ATOM 1532 C CA . ARG A 1 188 ? 15.425 22.089 -19.212 1.00 67.19 188 ARG A CA 1
ATOM 1533 C C . ARG A 1 188 ? 14.843 21.441 -20.476 1.00 67.19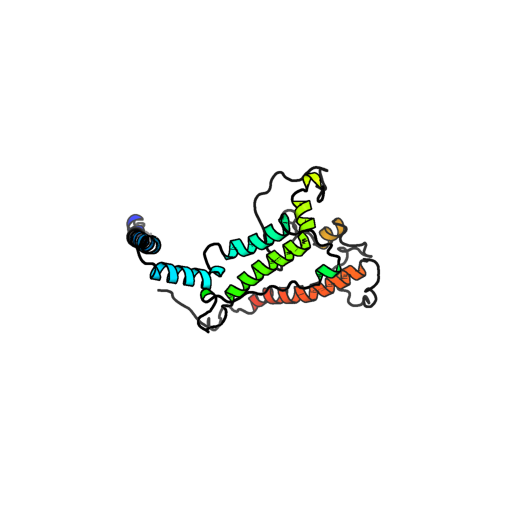 188 ARG A C 1
ATOM 1535 O O . ARG A 1 188 ? 13.760 21.835 -20.900 1.00 67.19 188 ARG A O 1
ATOM 1542 N N . LEU A 1 189 ? 15.530 20.462 -21.066 1.00 66.44 189 LEU A N 1
ATOM 1543 C CA . LEU A 1 189 ? 15.102 19.797 -22.294 1.00 66.44 189 LEU A CA 1
ATOM 1544 C C . LEU A 1 189 ? 14.227 18.583 -21.973 1.00 66.44 189 LEU A C 1
ATOM 1546 O O . LEU A 1 189 ? 14.611 17.740 -21.166 1.00 66.44 189 LEU A O 1
ATOM 1550 N N . THR A 1 190 ? 13.076 18.466 -22.630 1.00 77.81 190 THR A N 1
ATOM 1551 C CA . THR A 1 190 ? 12.254 17.248 -22.578 1.00 77.81 190 THR A CA 1
ATOM 1552 C C . THR A 1 190 ? 12.751 16.260 -23.630 1.00 77.81 190 THR A C 1
ATOM 1554 O O . THR A 1 190 ? 12.931 16.627 -24.788 1.00 77.81 190 THR A O 1
ATOM 1557 N N . VAL A 1 191 ? 12.993 15.016 -23.223 1.00 79.81 191 VAL A N 1
ATOM 1558 C CA . VAL A 1 191 ? 13.534 13.945 -24.066 1.00 79.81 191 VAL A CA 1
ATOM 1559 C C . VAL A 1 191 ? 12.404 13.019 -24.503 1.00 79.81 191 VAL A C 1
ATOM 1561 O O . VAL A 1 191 ? 11.560 12.629 -23.696 1.00 79.81 191 VAL A O 1
ATOM 1564 N N . HIS A 1 192 ? 12.401 12.642 -25.783 1.00 80.25 192 HIS A N 1
ATOM 1565 C CA . HIS A 1 192 ? 11.389 11.746 -26.331 1.00 80.25 192 HIS A CA 1
ATOM 1566 C C . HIS A 1 192 ? 11.484 10.342 -25.693 1.00 80.25 192 HIS A C 1
ATOM 1568 O O . HIS A 1 192 ? 12.567 9.746 -25.729 1.00 80.25 192 HIS A O 1
ATOM 1574 N N . PRO A 1 193 ? 10.383 9.768 -25.167 1.00 82.62 193 PRO A N 1
ATOM 1575 C CA . PRO A 1 193 ? 10.390 8.457 -24.510 1.00 82.62 193 PRO A CA 1
ATOM 1576 C C . PRO A 1 193 ? 10.974 7.333 -25.369 1.00 82.62 193 PRO A C 1
ATOM 1578 O O . PRO A 1 193 ? 11.667 6.463 -24.851 1.00 82.62 193 PRO A O 1
ATOM 1581 N N . ALA A 1 194 ? 10.761 7.370 -26.687 1.00 82.75 194 ALA A N 1
ATOM 1582 C CA . ALA A 1 194 ? 11.290 6.339 -27.572 1.00 82.75 194 ALA A CA 1
ATOM 1583 C C . ALA A 1 194 ? 12.828 6.313 -27.620 1.00 82.75 194 ALA A C 1
ATOM 1585 O O . ALA A 1 194 ? 13.390 5.231 -27.697 1.00 82.75 194 ALA A O 1
ATOM 1586 N N . ARG A 1 195 ? 13.522 7.456 -27.451 1.00 80.88 195 ARG A N 1
ATOM 1587 C CA . ARG A 1 195 ? 14.996 7.465 -27.325 1.00 80.88 195 ARG A CA 1
ATOM 1588 C C . ARG A 1 195 ? 15.465 6.736 -26.071 1.00 80.88 195 ARG A C 1
ATOM 1590 O O . ARG A 1 195 ? 16.528 6.130 -26.083 1.00 80.88 195 ARG A O 1
ATOM 1597 N N . ILE A 1 196 ? 14.690 6.823 -24.991 1.00 80.88 196 ILE A N 1
ATOM 1598 C CA . ILE A 1 196 ? 14.997 6.158 -23.722 1.00 80.88 196 ILE A CA 1
ATOM 1599 C C . ILE A 1 196 ? 14.763 4.652 -23.850 1.00 80.88 196 ILE A C 1
ATOM 1601 O O . ILE A 1 196 ? 15.604 3.867 -23.427 1.00 80.88 196 ILE A O 1
ATOM 1605 N N . LEU A 1 197 ? 13.654 4.244 -24.469 1.00 82.81 197 LEU A N 1
ATOM 1606 C CA . LEU A 1 197 ? 13.305 2.834 -24.649 1.00 82.81 197 LEU A CA 1
ATOM 1607 C C . LEU A 1 197 ? 14.221 2.119 -25.661 1.00 82.81 197 LEU A C 1
ATOM 1609 O O . LEU A 1 197 ? 14.601 0.976 -25.420 1.00 82.81 197 LEU A O 1
ATOM 1613 N N . ASP A 1 198 ? 14.616 2.797 -26.740 1.00 83.25 198 ASP A N 1
ATOM 1614 C CA . ASP A 1 198 ? 15.542 2.289 -27.763 1.00 83.25 198 ASP A CA 1
ATOM 1615 C C . ASP A 1 198 ? 16.951 2.073 -27.199 1.00 83.25 198 ASP A C 1
ATOM 1617 O O . ASP A 1 198 ? 17.468 0.961 -27.227 1.00 83.25 198 ASP A O 1
ATOM 1621 N N . ASN A 1 199 ? 17.521 3.086 -26.532 1.00 77.56 199 ASN A N 1
ATOM 1622 C CA . ASN A 1 199 ? 18.811 2.939 -25.839 1.00 77.56 199 ASN A CA 1
ATOM 1623 C C . ASN A 1 199 ? 18.775 1.915 -24.691 1.00 77.56 199 ASN A C 1
ATOM 1625 O O . ASN A 1 199 ? 19.823 1.449 -24.256 1.00 77.56 199 ASN A O 1
ATOM 1629 N N . SER A 1 200 ? 17.587 1.564 -24.189 1.00 78.12 200 SER A N 1
ATOM 1630 C CA . SER A 1 200 ? 17.421 0.497 -23.193 1.00 78.12 200 SER A CA 1
ATOM 1631 C C . SER A 1 200 ? 17.349 -0.901 -23.826 1.00 78.12 200 SER A C 1
ATOM 1633 O O . SER A 1 200 ? 17.126 -1.874 -23.109 1.00 78.12 200 SER A O 1
ATOM 1635 N N . GLY A 1 201 ? 17.463 -1.013 -25.156 1.00 81.06 201 GLY A N 1
ATOM 1636 C CA . GLY A 1 201 ? 17.286 -2.263 -25.903 1.00 81.06 201 GLY A CA 1
ATOM 1637 C C . GLY A 1 201 ? 15.869 -2.837 -25.808 1.00 81.06 201 GLY A C 1
ATOM 1638 O O . GLY A 1 201 ? 15.642 -3.997 -26.139 1.00 81.06 201 GLY A O 1
ATOM 1639 N N . LEU A 1 202 ? 14.909 -2.048 -25.311 1.00 79.75 202 LEU A N 1
ATOM 1640 C CA . LEU A 1 202 ? 13.516 -2.462 -25.125 1.00 79.75 202 LEU A CA 1
ATOM 1641 C C . LEU A 1 202 ? 12.693 -2.278 -26.396 1.00 79.75 202 LEU A C 1
ATOM 1643 O O . LEU A 1 202 ? 11.582 -2.806 -26.494 1.00 79.75 202 LEU A O 1
ATOM 1647 N N . LEU A 1 203 ? 13.227 -1.519 -27.351 1.00 83.38 203 LEU A N 1
ATOM 1648 C CA . LEU A 1 203 ? 12.679 -1.418 -28.684 1.00 83.38 203 LEU A CA 1
ATOM 1649 C C . LEU A 1 203 ? 13.568 -2.220 -29.643 1.00 83.38 203 LEU A C 1
ATOM 1651 O O . LEU A 1 203 ? 14.775 -2.005 -29.676 1.00 83.38 203 LEU A O 1
ATOM 1655 N N . PRO A 1 204 ? 12.998 -3.161 -30.407 1.00 86.06 204 PRO A N 1
ATOM 1656 C CA . PRO A 1 204 ? 13.718 -3.826 -31.484 1.00 86.06 204 PRO A CA 1
ATOM 1657 C C . PRO A 1 204 ? 13.970 -2.846 -32.638 1.00 86.06 204 PRO A C 1
ATOM 1659 O O . PRO A 1 204 ? 13.267 -1.838 -32.773 1.00 86.06 204 PRO A O 1
ATOM 1662 N N . GLU A 1 205 ? 14.932 -3.169 -33.505 1.00 81.25 205 GLU A N 1
ATOM 1663 C CA . GLU A 1 205 ? 15.230 -2.355 -34.684 1.00 81.25 205 GLU A CA 1
ATOM 1664 C C . GLU A 1 205 ? 13.981 -2.162 -35.553 1.00 81.25 205 GLU A C 1
ATOM 1666 O O . GLU A 1 205 ? 13.274 -3.112 -35.912 1.00 81.25 205 GLU A O 1
ATOM 1671 N N . ARG A 1 206 ? 13.706 -0.902 -35.890 1.00 81.50 206 ARG A N 1
ATOM 1672 C CA . ARG A 1 206 ? 12.561 -0.504 -36.702 1.00 81.50 206 ARG A CA 1
ATOM 1673 C C . ARG A 1 206 ? 13.050 0.210 -37.963 1.00 81.50 206 ARG A C 1
ATOM 1675 O O . ARG A 1 206 ? 13.819 1.165 -37.847 1.00 81.50 206 ARG A O 1
ATOM 1682 N N . PRO A 1 207 ? 12.565 -0.170 -39.158 1.00 75.88 207 PRO A N 1
ATOM 1683 C CA . PRO A 1 207 ? 12.807 0.600 -40.374 1.00 75.88 207 PRO A CA 1
ATOM 1684 C C . PRO A 1 207 ? 12.320 2.049 -40.211 1.00 75.88 207 PRO A C 1
ATOM 1686 O O . PRO A 1 207 ? 11.150 2.276 -39.900 1.00 75.88 207 PRO A O 1
ATOM 1689 N N . GLY A 1 208 ? 13.219 3.021 -40.394 1.00 71.94 208 GLY A N 1
ATOM 1690 C CA . GLY A 1 208 ? 12.937 4.449 -40.174 1.00 71.94 208 GLY A CA 1
ATOM 1691 C C . GLY A 1 208 ? 13.092 4.925 -38.723 1.00 71.94 208 GLY A C 1
ATOM 1692 O O . GLY A 1 208 ? 12.873 6.092 -38.439 1.00 71.94 208 GLY A O 1
ATOM 1693 N N . GLY A 1 209 ? 13.501 4.053 -37.798 1.00 75.38 209 GLY A N 1
ATOM 1694 C CA . GLY A 1 209 ? 13.735 4.414 -36.403 1.00 75.38 209 GLY A CA 1
ATOM 1695 C C . GLY A 1 209 ? 12.457 4.685 -35.603 1.00 75.38 209 GLY A C 1
ATOM 1696 O O . GLY A 1 209 ? 11.332 4.641 -36.098 1.00 75.38 209 GLY A O 1
ATOM 1697 N N . TRP A 1 210 ? 12.637 4.938 -34.308 1.00 74.81 210 TRP A N 1
ATOM 1698 C CA . TRP A 1 210 ? 11.536 5.183 -33.366 1.00 74.81 210 TRP A CA 1
ATOM 1699 C C . TRP A 1 210 ? 11.259 6.667 -33.103 1.00 74.81 210 TRP A C 1
ATOM 1701 O O . TRP A 1 210 ? 10.354 7.009 -32.340 1.00 74.81 210 TRP A O 1
ATOM 1711 N N . THR A 1 211 ? 12.076 7.547 -33.681 1.00 68.25 211 THR A N 1
ATOM 1712 C CA . THR A 1 211 ? 12.053 8.996 -33.428 1.00 68.25 211 THR A CA 1
ATOM 1713 C C . THR A 1 211 ? 12.159 9.838 -34.689 1.00 68.25 211 THR A C 1
ATOM 1715 O O . THR A 1 211 ? 11.904 11.037 -34.631 1.00 68.25 211 THR A O 1
ATOM 1718 N N . GLU A 1 212 ? 12.600 9.244 -35.795 1.00 54.53 212 GLU A N 1
ATOM 1719 C CA . GLU A 1 212 ? 12.827 9.933 -37.063 1.00 54.53 212 GLU A CA 1
ATOM 1720 C C . GLU A 1 212 ? 11.650 9.642 -37.990 1.00 54.53 212 GLU A C 1
ATOM 1722 O O . GLU A 1 212 ? 11.641 8.709 -38.779 1.00 54.53 212 GLU A O 1
ATOM 1727 N N . GLY A 1 213 ? 10.598 10.425 -37.795 1.00 52.94 213 GLY A N 1
ATOM 1728 C CA . GLY A 1 213 ? 9.302 10.251 -38.431 1.00 52.94 213 GLY A CA 1
ATOM 1729 C C . GLY A 1 213 ? 8.269 10.772 -37.453 1.00 52.94 213 GLY A C 1
ATOM 1730 O O . GLY A 1 213 ? 8.145 10.225 -36.360 1.00 52.94 213 GLY A O 1
ATOM 1731 N N . GLY A 1 214 ? 7.617 11.888 -37.778 1.00 52.03 214 GLY A N 1
ATOM 1732 C CA . GLY A 1 214 ? 6.616 12.506 -36.904 1.00 52.03 214 GLY A CA 1
ATOM 1733 C C . GLY A 1 214 ? 5.474 11.547 -36.536 1.00 52.03 214 GLY A C 1
ATOM 1734 O O . GLY A 1 214 ? 5.442 10.395 -36.969 1.00 52.03 214 GLY A O 1
ATOM 1735 N N . GLU A 1 215 ? 4.508 12.028 -35.750 1.00 49.84 215 GLU A N 1
ATOM 1736 C CA . GLU A 1 215 ? 3.354 11.233 -35.283 1.00 49.84 215 GLU A CA 1
ATOM 1737 C C . GLU A 1 215 ? 2.659 10.440 -36.414 1.00 49.84 215 GLU A C 1
ATOM 1739 O O . GLU A 1 215 ? 2.232 9.311 -36.187 1.00 49.84 215 GLU A O 1
ATOM 1744 N N . GLU A 1 216 ? 2.678 10.949 -37.652 1.00 51.59 216 GLU A N 1
ATOM 1745 C CA . GLU A 1 216 ? 2.150 10.292 -38.860 1.00 51.59 216 GLU A CA 1
ATOM 1746 C C . GLU A 1 216 ? 2.779 8.923 -39.190 1.00 51.59 216 GLU A C 1
ATOM 1748 O O . GLU A 1 216 ? 2.089 8.042 -39.694 1.00 51.59 216 GLU A O 1
ATOM 1753 N N . GLN A 1 217 ? 4.062 8.693 -38.884 1.00 52.50 217 GLN A N 1
ATOM 1754 C CA . GLN A 1 217 ? 4.741 7.416 -39.163 1.00 52.50 217 GLN A CA 1
ATOM 1755 C C . GLN A 1 217 ? 4.595 6.415 -38.004 1.00 52.50 217 GLN A C 1
ATOM 1757 O O . GLN A 1 217 ? 4.676 5.197 -38.192 1.00 52.50 217 GLN A O 1
ATOM 1762 N N . LEU A 1 218 ? 4.376 6.910 -36.783 1.00 52.94 218 LEU A N 1
ATOM 1763 C CA . LEU A 1 218 ? 4.113 6.095 -35.593 1.00 52.94 218 LEU A CA 1
ATOM 1764 C C . LEU A 1 218 ? 2.659 5.604 -35.559 1.00 52.94 218 LEU A C 1
ATOM 1766 O O . LEU A 1 218 ? 2.421 4.476 -35.130 1.00 52.94 218 LEU A O 1
ATOM 1770 N N . ASP A 1 219 ? 1.722 6.397 -36.076 1.00 52.56 219 ASP A N 1
ATOM 1771 C CA . ASP A 1 219 ? 0.291 6.088 -36.132 1.00 52.56 219 ASP A CA 1
ATOM 1772 C C . ASP A 1 219 ? -0.201 5.634 -37.519 1.00 52.56 219 ASP A C 1
ATOM 1774 O O . ASP A 1 219 ? -1.407 5.608 -37.750 1.00 52.56 219 ASP A O 1
ATOM 1778 N N . ASP A 1 220 ? 0.685 5.202 -38.427 1.00 57.22 220 ASP A N 1
ATOM 1779 C CA . ASP A 1 220 ? 0.279 4.703 -39.749 1.00 57.22 220 ASP A CA 1
ATOM 1780 C C . ASP A 1 220 ? -0.622 3.454 -39.637 1.00 57.22 220 ASP A C 1
ATOM 1782 O O . ASP A 1 220 ? -0.179 2.311 -39.467 1.00 57.22 220 ASP A O 1
ATOM 1786 N N . VAL A 1 221 ? -1.934 3.683 -39.703 1.00 58.06 221 VAL A N 1
ATOM 1787 C CA . VAL A 1 221 ? -2.987 2.669 -39.570 1.00 58.06 221 VAL A CA 1
ATOM 1788 C C . VAL A 1 221 ? -2.992 1.705 -40.764 1.00 58.06 221 VAL A C 1
ATOM 1790 O O . VAL A 1 221 ? -3.592 0.638 -40.664 1.00 58.06 221 VAL A O 1
ATOM 1793 N N . SER A 1 222 ? -2.299 2.035 -41.863 1.00 56.72 222 SER A N 1
ATOM 1794 C CA . SER A 1 222 ? -2.229 1.194 -43.064 1.00 56.72 222 SER A CA 1
ATOM 1795 C C . SER A 1 222 ? -1.343 -0.048 -42.903 1.00 56.72 222 SER A C 1
ATOM 1797 O O . SER A 1 222 ? -1.458 -0.991 -43.686 1.00 56.72 222 SER A O 1
ATOM 1799 N N . ILE A 1 223 ? -0.500 -0.096 -41.863 1.00 61.84 223 ILE A N 1
ATOM 1800 C CA . ILE A 1 223 ? 0.320 -1.271 -41.547 1.00 61.84 223 ILE A CA 1
ATOM 1801 C C . ILE A 1 223 ? -0.592 -2.385 -41.013 1.00 61.84 223 ILE A C 1
ATOM 1803 O O . ILE A 1 223 ? -1.098 -2.304 -39.889 1.00 61.84 223 ILE A O 1
ATOM 1807 N N . ASP A 1 224 ? -0.772 -3.442 -41.809 1.00 60.69 224 ASP A N 1
ATOM 1808 C CA . ASP A 1 224 ? -1.490 -4.646 -41.393 1.00 60.69 224 ASP A CA 1
ATOM 1809 C C . ASP A 1 224 ? -0.677 -5.417 -40.339 1.00 60.69 224 ASP A C 1
ATOM 1811 O O . ASP A 1 224 ? 0.434 -5.895 -40.581 1.00 60.69 224 ASP A O 1
ATOM 1815 N N . LEU A 1 225 ? -1.228 -5.489 -39.127 1.00 65.12 225 LEU A N 1
ATOM 1816 C CA . LEU A 1 225 ? -0.604 -6.093 -37.947 1.00 65.12 225 LEU A CA 1
ATOM 1817 C C . LEU A 1 225 ? -1.379 -7.326 -37.442 1.00 65.12 225 LEU A C 1
ATOM 1819 O O . LEU A 1 225 ? -1.142 -7.786 -36.319 1.00 65.12 225 LEU A O 1
ATOM 1823 N N . SER A 1 226 ? -2.313 -7.844 -38.247 1.00 61.75 226 SER A N 1
ATOM 1824 C CA . SER A 1 226 ? -3.249 -8.912 -37.872 1.00 61.75 226 SER A CA 1
ATOM 1825 C C . SER A 1 226 ? -2.579 -10.270 -37.577 1.00 61.75 226 SER A C 1
ATOM 1827 O O . SER A 1 226 ? -3.021 -10.968 -36.665 1.00 61.75 226 SER A O 1
ATOM 1829 N N . ASP A 1 227 ? -1.446 -10.582 -38.217 1.00 56.88 227 ASP A N 1
ATOM 1830 C CA . ASP A 1 227 ? -0.799 -11.914 -38.192 1.00 56.88 227 ASP A CA 1
ATOM 1831 C C . ASP A 1 227 ? 0.420 -12.064 -37.243 1.00 56.88 227 ASP A C 1
ATOM 1833 O O . ASP A 1 227 ? 1.300 -12.907 -37.437 1.00 56.88 227 ASP A O 1
ATOM 1837 N N . THR A 1 228 ? 0.516 -11.259 -36.179 1.00 58.16 228 THR A N 1
ATOM 1838 C CA . THR A 1 228 ? 1.723 -11.199 -35.311 1.00 58.16 228 THR A CA 1
ATOM 1839 C C . THR A 1 228 ? 1.640 -11.983 -33.992 1.00 58.16 228 THR A C 1
ATOM 1841 O O . THR A 1 228 ? 2.508 -11.842 -33.128 1.00 58.16 228 THR A O 1
ATOM 1844 N N . VAL A 1 229 ? 0.622 -12.831 -33.803 1.00 55.34 229 VAL A N 1
ATOM 1845 C CA . VAL A 1 229 ? 0.373 -13.498 -32.506 1.00 55.34 229 VAL A CA 1
ATOM 1846 C C . VAL A 1 229 ? 1.433 -14.564 -32.163 1.00 55.34 229 VAL A C 1
ATOM 1848 O O . VAL A 1 229 ? 1.777 -14.698 -30.987 1.00 55.34 229 VAL A O 1
ATOM 1851 N N . ASP A 1 230 ? 2.041 -15.204 -33.171 1.00 53.94 230 ASP A N 1
ATOM 1852 C CA . ASP A 1 230 ? 2.965 -16.344 -32.998 1.00 53.94 230 ASP A CA 1
ATOM 1853 C C . ASP A 1 230 ? 4.418 -16.095 -33.457 1.00 53.94 230 ASP A C 1
ATOM 1855 O O . ASP A 1 230 ? 5.219 -17.027 -33.514 1.00 53.94 230 ASP A O 1
ATOM 1859 N N . ARG A 1 231 ? 4.801 -14.847 -33.767 1.00 56.59 231 ARG A N 1
ATOM 1860 C CA . ARG A 1 231 ? 6.182 -14.519 -34.178 1.00 56.59 231 ARG A CA 1
ATOM 1861 C C . ARG A 1 231 ? 7.071 -14.062 -33.014 1.00 56.59 231 ARG A C 1
ATOM 1863 O O . ARG A 1 231 ? 6.589 -13.615 -31.966 1.00 56.59 231 ARG A O 1
ATOM 1870 N N . GLU A 1 232 ? 8.380 -14.184 -33.243 1.00 65.00 232 GLU A N 1
ATOM 1871 C CA . GLU A 1 232 ? 9.475 -13.624 -32.441 1.00 65.00 232 GLU A CA 1
ATOM 1872 C C . GLU A 1 232 ? 9.246 -12.126 -32.148 1.00 65.00 232 GLU A C 1
ATOM 1874 O O . GLU A 1 232 ? 8.481 -11.457 -32.843 1.00 65.00 232 GLU A O 1
ATOM 1879 N N . TRP A 1 233 ? 9.821 -11.607 -31.062 1.00 71.19 233 TRP A N 1
ATOM 1880 C CA . TRP A 1 233 ? 9.484 -10.288 -30.512 1.00 71.19 233 TRP A CA 1
ATOM 1881 C C . TRP A 1 233 ? 10.036 -9.125 -31.368 1.00 71.19 233 TRP A C 1
ATOM 1883 O O . TRP A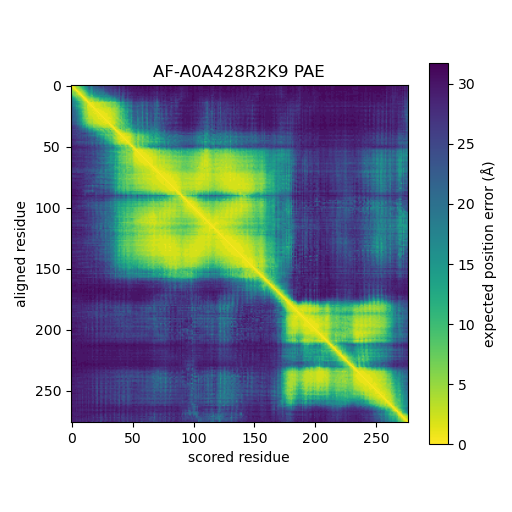 1 233 ? 11.054 -8.526 -31.036 1.00 71.19 233 TRP A O 1
ATOM 1893 N N . ASP A 1 234 ? 9.356 -8.818 -32.479 1.00 80.88 234 ASP A N 1
ATOM 1894 C CA . ASP A 1 234 ? 9.732 -7.801 -33.473 1.00 80.88 234 ASP A CA 1
ATOM 1895 C C . ASP A 1 234 ? 9.066 -6.421 -33.253 1.00 80.88 234 ASP A C 1
ATOM 1897 O O . ASP A 1 234 ? 8.190 -6.233 -32.399 1.00 80.88 234 ASP A O 1
ATOM 1901 N N . TRP A 1 235 ? 9.480 -5.411 -34.035 1.00 82.25 235 TRP A N 1
ATOM 1902 C CA . TRP A 1 235 ? 8.971 -4.033 -33.916 1.00 82.25 235 TRP A CA 1
ATOM 1903 C C . TRP A 1 235 ? 7.467 -3.922 -34.181 1.00 82.25 235 TRP A C 1
ATOM 1905 O O . TRP A 1 235 ? 6.794 -3.080 -33.580 1.00 82.25 235 TRP A O 1
ATOM 1915 N N . ARG A 1 236 ? 6.918 -4.801 -35.027 1.00 79.69 236 ARG A N 1
ATOM 1916 C CA . ARG A 1 236 ? 5.486 -4.853 -35.340 1.00 79.69 236 ARG A CA 1
ATOM 1917 C C . ARG A 1 236 ? 4.683 -5.243 -34.108 1.00 79.69 236 ARG A C 1
ATOM 1919 O O . ARG A 1 236 ? 3.666 -4.620 -33.806 1.00 79.69 236 ARG A O 1
ATOM 1926 N N . ARG A 1 237 ? 5.163 -6.225 -33.342 1.00 80.31 237 ARG A N 1
ATOM 1927 C CA . ARG A 1 237 ? 4.529 -6.644 -32.088 1.00 80.31 237 ARG A CA 1
ATOM 1928 C C . ARG A 1 237 ? 4.560 -5.545 -31.026 1.00 80.31 237 ARG A C 1
ATOM 1930 O O . ARG A 1 237 ? 3.562 -5.356 -30.326 1.00 80.31 237 ARG A O 1
ATOM 1937 N N . VAL A 1 238 ? 5.664 -4.802 -30.921 1.00 83.50 238 VAL A N 1
ATOM 1938 C CA . VAL A 1 238 ? 5.768 -3.636 -30.024 1.00 83.50 238 VAL A CA 1
ATOM 1939 C C . VAL A 1 238 ? 4.746 -2.564 -30.402 1.00 83.50 238 VAL A C 1
ATOM 1941 O O . VAL A 1 238 ? 4.037 -2.058 -29.531 1.00 83.50 238 VAL A O 1
ATOM 1944 N N . GLU A 1 239 ? 4.583 -2.290 -31.694 1.00 82.06 239 GLU A N 1
ATOM 1945 C CA . GLU A 1 239 ? 3.597 -1.335 -32.199 1.00 82.06 239 GLU A CA 1
ATOM 1946 C C . GLU A 1 239 ? 2.147 -1.781 -31.915 1.00 82.06 239 GLU A C 1
ATOM 1948 O O . GLU A 1 239 ? 1.329 -0.986 -31.447 1.00 82.06 239 GLU A O 1
ATOM 1953 N N . VAL A 1 240 ? 1.827 -3.076 -32.054 1.00 80.81 240 VAL A N 1
ATOM 1954 C CA . VAL A 1 240 ? 0.515 -3.630 -31.653 1.00 80.81 240 VAL A CA 1
ATOM 1955 C C . VAL A 1 240 ? 0.223 -3.387 -30.171 1.00 80.81 240 VAL A C 1
ATOM 1957 O O . VAL A 1 240 ? -0.898 -3.016 -29.807 1.00 80.81 240 VAL A O 1
ATOM 1960 N N . GLN A 1 241 ? 1.206 -3.606 -29.294 1.00 79.81 241 GLN A N 1
ATOM 1961 C CA . GLN A 1 241 ? 1.034 -3.382 -27.856 1.00 79.81 241 GLN A CA 1
ATOM 1962 C C . GLN A 1 241 ? 0.932 -1.895 -27.522 1.00 79.81 241 GLN A C 1
ATOM 1964 O O . GLN A 1 241 ? 0.084 -1.522 -26.710 1.00 79.81 241 GLN A O 1
ATOM 1969 N N . ARG A 1 242 ? 1.712 -1.038 -28.195 1.00 82.62 242 ARG A N 1
ATOM 1970 C CA . ARG A 1 242 ? 1.598 0.419 -28.079 1.00 82.62 242 ARG A CA 1
ATOM 1971 C C . ARG A 1 242 ? 0.181 0.871 -28.423 1.00 82.62 242 ARG A C 1
ATOM 1973 O O . ARG A 1 242 ? -0.448 1.521 -27.594 1.00 82.62 242 ARG A O 1
ATOM 1980 N N . ARG A 1 243 ? -0.381 0.442 -29.561 1.00 79.94 243 ARG A N 1
ATOM 1981 C CA . ARG A 1 243 ? -1.767 0.763 -29.967 1.00 79.94 243 ARG A CA 1
ATOM 1982 C C . ARG A 1 243 ? -2.805 0.291 -28.950 1.00 79.94 243 ARG A C 1
ATOM 1984 O O . ARG A 1 243 ? -3.749 1.017 -28.644 1.00 79.94 243 ARG A O 1
ATOM 1991 N N . LYS A 1 244 ? -2.637 -0.911 -28.385 1.00 80.00 244 LYS A N 1
ATOM 1992 C CA . LYS A 1 244 ? -3.503 -1.407 -27.298 1.00 80.00 244 LYS A CA 1
ATOM 1993 C C . LYS A 1 244 ? -3.402 -0.526 -26.049 1.00 80.00 244 LYS A C 1
ATOM 1995 O O . LYS A 1 244 ? -4.434 -0.175 -25.483 1.00 80.00 244 LYS A O 1
ATOM 2000 N N . GLY A 1 245 ? -2.188 -0.142 -25.654 1.00 77.31 245 GLY A N 1
ATOM 2001 C CA . GLY A 1 245 ? -1.932 0.758 -24.529 1.00 77.31 245 GLY A CA 1
ATOM 2002 C C . GLY A 1 245 ? -2.504 2.160 -24.749 1.00 77.31 245 GLY A C 1
ATOM 2003 O O . GLY A 1 245 ? -3.131 2.709 -23.845 1.00 77.31 245 GLY A O 1
ATOM 2004 N N . MET A 1 246 ? -2.391 2.700 -25.965 1.00 80.56 246 MET A N 1
ATOM 2005 C CA . MET A 1 246 ? -2.931 4.012 -26.334 1.00 80.56 246 MET A CA 1
ATOM 2006 C C . MET A 1 246 ? -4.452 4.085 -26.181 1.00 80.56 246 MET A C 1
ATOM 2008 O O . MET A 1 246 ? -4.954 5.107 -25.729 1.00 80.56 246 MET A O 1
ATOM 2012 N N . LYS A 1 247 ? -5.198 2.996 -26.430 1.00 81.31 247 LYS A N 1
ATOM 2013 C CA . LYS A 1 247 ? -6.653 2.953 -26.159 1.00 81.31 247 LYS A CA 1
ATOM 2014 C C . LYS A 1 247 ? -6.992 3.187 -24.682 1.00 81.31 247 LYS A C 1
ATOM 2016 O O . LYS A 1 247 ? -8.045 3.741 -24.376 1.00 81.31 247 LYS A O 1
ATOM 2021 N N . ILE A 1 248 ? -6.126 2.745 -23.769 1.00 73.94 248 ILE A N 1
ATOM 2022 C CA . ILE A 1 248 ? -6.289 2.938 -22.322 1.00 73.94 248 ILE A CA 1
ATOM 2023 C C . ILE A 1 248 ? -5.798 4.334 -21.928 1.00 73.94 248 ILE A C 1
ATOM 2025 O O . ILE A 1 248 ? -6.504 5.052 -21.222 1.00 73.94 248 ILE A O 1
ATOM 2029 N N . ALA A 1 249 ? -4.625 4.738 -22.422 1.00 75.38 249 ALA A N 1
ATOM 2030 C CA . ALA A 1 249 ? -4.044 6.051 -22.156 1.00 75.38 249 ALA A CA 1
ATOM 2031 C C . ALA A 1 249 ? -4.951 7.196 -22.638 1.00 75.38 249 ALA A C 1
ATOM 2033 O O . ALA A 1 249 ? -5.102 8.179 -21.922 1.00 75.38 249 ALA A O 1
ATOM 2034 N N . ALA A 1 250 ? -5.621 7.035 -23.784 1.00 78.12 250 ALA A N 1
ATOM 2035 C CA . ALA A 1 250 ? -6.576 8.004 -24.320 1.00 78.12 250 ALA A CA 1
ATOM 2036 C C . ALA A 1 250 ? -7.746 8.265 -23.360 1.00 78.12 250 ALA A C 1
ATOM 2038 O O . ALA A 1 250 ? -8.149 9.408 -23.176 1.00 78.12 250 ALA A O 1
ATOM 2039 N N . ARG A 1 251 ? -8.258 7.229 -22.680 1.00 76.12 251 ARG A N 1
ATOM 2040 C CA . ARG A 1 251 ? -9.323 7.397 -21.673 1.00 76.12 251 ARG A CA 1
ATOM 2041 C C . ARG A 1 251 ? -8.840 8.189 -20.460 1.00 76.12 251 ARG A C 1
ATOM 2043 O O . ARG A 1 251 ? -9.598 8.978 -19.918 1.00 76.12 251 ARG A O 1
ATOM 2050 N N . PHE A 1 252 ? -7.592 7.984 -20.039 1.00 69.94 252 PHE A N 1
ATOM 2051 C CA . PHE A 1 252 ? -6.998 8.743 -18.936 1.00 69.94 252 PHE A CA 1
ATOM 2052 C C . PHE A 1 252 ? -6.708 10.196 -19.338 1.00 69.94 252 PHE A C 1
ATOM 2054 O O . PHE A 1 252 ? -6.984 11.109 -18.569 1.00 69.94 252 PHE A O 1
ATOM 2061 N N . HIS A 1 253 ? -6.233 10.415 -20.568 1.00 74.69 253 HIS A N 1
ATOM 2062 C CA . HIS A 1 253 ? -6.060 11.750 -21.141 1.00 74.69 253 HIS A CA 1
ATOM 2063 C C . HIS A 1 253 ? -7.386 12.520 -21.191 1.00 74.69 253 HIS A C 1
ATOM 2065 O O . HIS A 1 253 ? -7.439 13.662 -20.752 1.00 74.69 253 HIS A O 1
ATOM 2071 N N . ALA A 1 254 ? -8.471 11.863 -21.615 1.00 76.44 254 ALA A N 1
ATOM 2072 C CA . ALA A 1 254 ? -9.811 12.448 -21.633 1.00 76.44 254 ALA A CA 1
ATOM 2073 C C . ALA A 1 254 ? -10.314 12.850 -20.230 1.00 76.44 254 ALA A C 1
ATOM 2075 O O . ALA A 1 254 ? -11.040 13.829 -20.088 1.00 76.44 254 ALA A O 1
ATOM 2076 N N . VAL A 1 255 ? -9.912 12.132 -19.172 1.00 71.25 255 VAL A N 1
ATOM 2077 C CA . VAL A 1 255 ? -10.208 12.523 -17.779 1.00 71.25 255 VAL A CA 1
ATOM 2078 C C . VAL A 1 255 ? -9.403 13.757 -17.359 1.00 71.25 255 VAL A C 1
ATOM 2080 O O . VAL A 1 255 ? -9.930 14.611 -16.655 1.00 71.25 255 VAL A O 1
ATOM 2083 N N . ASP A 1 256 ? -8.148 13.890 -17.791 1.00 68.81 256 ASP A N 1
ATOM 2084 C CA . ASP A 1 256 ? -7.355 15.102 -17.541 1.00 68.81 256 ASP A CA 1
ATOM 2085 C C . ASP A 1 256 ? -7.915 16.324 -18.292 1.00 68.81 256 ASP A C 1
ATOM 2087 O O . ASP A 1 256 ? -7.921 17.431 -17.747 1.00 68.81 256 ASP A O 1
ATOM 2091 N N . GLU A 1 257 ? -8.429 16.120 -19.508 1.00 72.12 257 GLU A N 1
ATOM 2092 C CA . GLU A 1 257 ? -9.136 17.136 -20.302 1.00 72.12 257 GLU A CA 1
ATOM 2093 C C . GLU A 1 257 ? -10.485 17.539 -19.692 1.00 72.12 257 GLU A C 1
ATOM 2095 O O . GLU A 1 257 ? -10.939 18.661 -19.913 1.00 72.12 257 GLU A O 1
ATOM 2100 N N . ALA A 1 258 ? -11.094 16.691 -18.853 1.00 64.69 258 ALA A N 1
ATOM 2101 C CA . ALA A 1 258 ? -12.348 16.995 -18.162 1.00 64.69 258 ALA A CA 1
ATOM 2102 C C . ALA A 1 258 ? -12.256 18.223 -17.237 1.00 64.69 258 ALA A C 1
ATOM 2104 O O . ALA A 1 258 ? -13.281 18.774 -16.850 1.00 64.69 258 ALA A O 1
ATOM 2105 N N . LYS A 1 259 ? -11.047 18.708 -16.921 1.00 59.72 259 LYS A N 1
ATOM 2106 C CA . LYS A 1 259 ? -10.843 20.009 -16.259 1.00 59.72 259 LYS A CA 1
ATOM 2107 C C . LYS A 1 259 ? -11.434 21.169 -17.066 1.00 59.72 259 LYS A C 1
ATOM 2109 O O . LYS A 1 259 ? -11.883 22.133 -16.465 1.00 59.72 259 LYS A O 1
ATOM 2114 N N . GLY A 1 260 ? -11.464 21.062 -18.396 1.00 63.88 260 GLY A N 1
ATOM 2115 C CA . GLY A 1 260 ? -12.086 22.046 -19.286 1.00 63.88 260 GLY A CA 1
ATOM 2116 C C . GLY A 1 260 ? -13.614 21.955 -19.366 1.00 63.88 260 GLY A C 1
ATOM 2117 O O . GLY A 1 260 ? -14.227 22.834 -19.955 1.00 63.88 260 GLY A O 1
ATOM 2118 N N . LEU A 1 261 ? -14.232 20.918 -18.783 1.00 61.56 261 LEU A N 1
ATOM 2119 C CA . LEU A 1 261 ? -15.693 20.812 -18.650 1.00 61.56 261 LEU A CA 1
ATOM 2120 C C . LEU A 1 261 ? -16.228 21.617 -17.458 1.00 61.56 261 LEU A C 1
ATOM 2122 O O . LEU A 1 261 ? -17.435 21.812 -17.354 1.00 61.56 261 LEU A O 1
ATOM 2126 N N . PHE A 1 262 ? -15.349 22.040 -16.546 1.00 54.59 262 PHE A N 1
ATOM 2127 C CA . PHE A 1 262 ? -15.706 22.891 -15.419 1.00 54.59 262 PHE A CA 1
ATOM 2128 C C . PHE A 1 262 ? -15.477 24.350 -15.809 1.00 54.59 262 PHE A C 1
ATOM 2130 O O . PHE A 1 262 ? -14.343 24.815 -15.887 1.00 54.59 262 PHE A O 1
ATOM 2137 N N . ASP A 1 263 ? -16.571 25.070 -16.021 1.00 57.81 263 ASP A N 1
ATOM 2138 C CA . ASP A 1 263 ? -16.618 26.513 -16.289 1.00 57.81 263 ASP A CA 1
ATOM 2139 C C . ASP A 1 263 ? -16.404 27.374 -15.027 1.00 57.81 263 ASP A C 1
ATOM 2141 O O . ASP A 1 263 ? -16.425 28.600 -15.087 1.00 57.81 263 ASP A O 1
ATOM 2145 N N . GLY A 1 264 ? -16.186 26.747 -13.865 1.00 54.72 264 GLY A N 1
ATOM 2146 C CA . GLY A 1 264 ? -16.053 27.449 -12.588 1.00 54.72 264 GLY A CA 1
ATOM 2147 C C . GLY A 1 264 ? -17.366 28.044 -12.069 1.00 54.72 264 GLY A C 1
ATOM 2148 O O . GLY A 1 264 ? -17.328 28.793 -11.095 1.00 54.72 264 GLY A O 1
ATOM 2149 N N . GLY A 1 265 ? -18.508 27.685 -12.667 1.00 53.22 265 GLY A N 1
ATOM 2150 C CA . GLY A 1 265 ? -19.822 28.190 -12.297 1.00 53.22 265 GLY A CA 1
ATOM 2151 C C . GLY A 1 265 ? -20.113 29.564 -12.888 1.00 53.22 265 GLY A C 1
ATOM 2152 O O . GLY A 1 265 ? -20.415 30.485 -12.130 1.00 53.22 265 GLY A O 1
ATOM 2153 N N . GLU A 1 266 ? -20.096 29.689 -14.219 1.00 48.16 266 GLU A N 1
ATOM 2154 C CA . GLU A 1 266 ? -20.666 30.869 -14.894 1.00 48.16 266 GLU A CA 1
ATOM 2155 C C . GLU A 1 266 ? -22.178 31.011 -14.578 1.00 48.16 266 GLU A C 1
ATOM 2157 O O . GLU A 1 266 ? -22.694 32.122 -14.596 1.00 48.16 266 GLU A O 1
ATOM 2162 N N . ASP A 1 267 ? -22.824 29.923 -14.109 1.00 46.16 267 ASP A N 1
ATOM 2163 C CA . ASP A 1 267 ? -24.176 29.885 -13.517 1.00 46.16 267 ASP A CA 1
ATOM 2164 C C . ASP A 1 267 ? -24.267 29.134 -12.152 1.00 46.16 267 ASP A C 1
ATOM 2166 O O . ASP A 1 267 ? -25.288 28.535 -11.807 1.00 46.16 267 ASP A O 1
ATOM 2170 N N . GLY A 1 268 ? -23.218 29.201 -11.320 1.00 47.00 268 GLY A N 1
ATOM 2171 C CA . GLY A 1 268 ? -23.282 28.839 -9.891 1.00 47.00 268 GLY A CA 1
ATOM 2172 C C . GLY A 1 268 ? -22.809 27.428 -9.501 1.00 47.00 268 GLY A C 1
ATOM 2173 O O . GLY A 1 268 ? -23.076 26.421 -10.150 1.00 47.00 268 GLY A O 1
ATOM 2174 N N . VAL A 1 269 ? -22.102 27.345 -8.370 1.00 46.88 269 VAL A N 1
ATOM 2175 C CA . VAL A 1 269 ? -21.713 26.075 -7.733 1.00 46.88 269 VAL A CA 1
ATOM 2176 C C . VAL A 1 269 ? -22.938 25.478 -7.026 1.00 46.88 269 VAL A C 1
ATOM 2178 O O . VAL A 1 269 ? -23.611 26.182 -6.277 1.00 46.88 269 VAL A O 1
ATOM 2181 N N . LEU A 1 270 ? -23.202 24.175 -7.199 1.00 42.47 270 LEU A N 1
ATOM 2182 C CA . LEU A 1 270 ? -24.338 23.458 -6.579 1.00 42.47 270 LEU A CA 1
ATOM 2183 C C . LEU A 1 270 ? -24.402 23.563 -5.038 1.00 42.47 270 LEU A C 1
ATOM 2185 O O . LEU A 1 270 ? -25.462 23.329 -4.462 1.00 42.47 270 LEU A O 1
ATOM 2189 N N . ALA A 1 271 ? -23.297 23.906 -4.366 1.00 41.09 271 ALA A N 1
ATOM 2190 C CA . ALA A 1 271 ? -23.280 24.270 -2.952 1.00 41.09 271 ALA A CA 1
ATOM 2191 C C . ALA A 1 271 ? -22.063 25.149 -2.608 1.00 41.09 271 ALA A C 1
ATOM 2193 O O . ALA A 1 271 ? -20.936 24.838 -2.994 1.00 41.09 271 ALA A O 1
ATOM 2194 N N . CYS A 1 272 ? -22.296 26.199 -1.816 1.00 39.03 272 CYS A N 1
ATOM 2195 C CA . CYS A 1 272 ? -21.288 26.922 -1.042 1.00 39.03 272 CYS A CA 1
ATOM 2196 C C . CYS A 1 272 ? -21.582 26.642 0.438 1.00 39.03 272 CYS A C 1
ATOM 2198 O O . CYS A 1 272 ? -22.686 26.934 0.897 1.00 39.03 272 CYS A O 1
ATOM 2200 N N . SER A 1 273 ? -20.651 26.035 1.178 1.00 37.06 273 SER A N 1
ATOM 2201 C CA . SER A 1 273 ? -20.770 25.940 2.636 1.00 37.06 273 SER A CA 1
ATOM 2202 C C . SER A 1 273 ? -19.824 26.946 3.276 1.00 37.06 273 SER A C 1
ATOM 2204 O O . SER A 1 273 ? -18.611 26.726 3.310 1.00 37.06 273 SER A O 1
ATOM 2206 N N . GLU A 1 274 ? -20.376 28.031 3.803 1.00 40.78 274 GLU A N 1
ATOM 2207 C CA . GLU A 1 274 ? -19.680 28.838 4.798 1.00 40.78 274 GLU A CA 1
ATOM 2208 C C . GLU A 1 274 ? -19.677 28.034 6.102 1.00 40.78 274 GLU A C 1
ATOM 2210 O O . GLU A 1 274 ? -20.706 27.851 6.753 1.00 40.78 274 GLU A O 1
ATOM 2215 N N . LEU A 1 275 ? -18.523 27.460 6.437 1.00 36.34 275 LEU A N 1
ATOM 2216 C CA . LEU A 1 275 ? -18.282 26.946 7.779 1.00 36.34 275 LEU A CA 1
ATOM 2217 C C . LEU A 1 275 ? -18.109 28.169 8.689 1.00 36.34 275 LEU A C 1
ATOM 2219 O O . LEU A 1 275 ? -17.054 28.801 8.650 1.00 36.34 275 LEU A O 1
ATOM 2223 N N . ASN A 1 276 ? -19.160 28.517 9.437 1.00 42.25 276 ASN A N 1
ATOM 2224 C CA . ASN A 1 276 ? -19.070 29.425 10.587 1.00 42.25 276 ASN A CA 1
ATOM 2225 C C . ASN A 1 276 ? -18.253 28.793 11.717 1.00 42.25 276 ASN A C 1
ATOM 2227 O O . ASN A 1 276 ? -18.473 27.589 11.991 1.00 42.25 276 ASN A O 1
#